Protein AF-A0A1Y1UFP0-F1 (afdb_monomer)

Foldseek 3Di:
DPLLVVLLVLLVLLLVLLCCLLVLVVCCLPPNLLCVCVQVPDHRPPDQLLRNLVSLLVVCVVSVVSSLVSLVSSLVSLCVSLPRPPDNLLNVLSNQLSVLSVVLVVLCVVLCLVVLSVVSNVLNPDDPVSSNVCSVVSVVSSVSNSVSVVVNSVSSVSNNVSSVVSSVVSVVVVVVVVVVVVPD

Sequence (184 aa):
MTSITRERLLLAGSAGLTSYVFFGVLADQQRGVIPLITGRVGRPVHCSPVTQVGFFANYLPRAGTPIIACSYLSVILSFTSAYTHPNQLIRRLSFVSGLAAFLLAPLTFGQGITKINSELFSIYRSSQKNIEDKQDRIEMLIKLWEKKHINRYLSYAGAWIFAFAALVLDGQGAIGEVKRVVLP

Organism: NCBI:txid4999

Structure (mmCIF, N/CA/C/O backbone):
data_AF-A0A1Y1UFP0-F1
#
_entry.id   AF-A0A1Y1UFP0-F1
#
loop_
_atom_site.group_PDB
_atom_site.id
_atom_site.type_symbol
_atom_site.label_atom_id
_atom_site.label_alt_id
_atom_site.label_comp_id
_atom_site.label_asym_id
_atom_site.label_entity_id
_atom_site.label_seq_id
_atom_site.pdbx_PDB_ins_code
_atom_site.Cartn_x
_atom_site.Cartn_y
_atom_site.Cartn_z
_atom_site.occupancy
_atom_site.B_iso_or_equiv
_atom_site.auth_seq_id
_atom_sit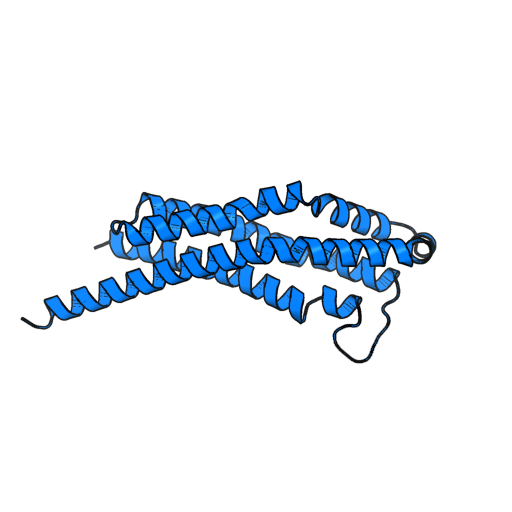e.auth_comp_id
_atom_site.auth_asym_id
_atom_site.auth_atom_id
_atom_site.pdbx_PDB_model_num
ATOM 1 N N . MET A 1 1 ? 27.345 7.428 -21.410 1.00 51.03 1 MET A N 1
ATOM 2 C CA . MET A 1 1 ? 27.371 6.499 -20.253 1.00 51.03 1 MET A CA 1
ATOM 3 C C . MET A 1 1 ? 26.445 6.890 -19.090 1.00 51.03 1 MET A C 1
ATOM 5 O O . MET A 1 1 ? 26.084 6.013 -18.324 1.00 51.03 1 MET A O 1
ATOM 9 N N . THR A 1 2 ? 25.995 8.144 -18.952 1.00 60.91 2 THR A N 1
ATOM 10 C CA . THR A 1 2 ? 25.173 8.611 -17.808 1.00 60.91 2 THR A CA 1
ATOM 11 C C . THR A 1 2 ? 23.698 8.179 -17.833 1.00 60.91 2 THR A C 1
ATOM 13 O O . THR A 1 2 ? 23.080 8.045 -16.779 1.00 60.91 2 THR A O 1
ATOM 16 N N . SER A 1 3 ? 23.122 7.923 -19.013 1.00 62.09 3 SER A N 1
ATOM 17 C CA . SER A 1 3 ? 21.697 7.575 -19.148 1.00 62.09 3 SER A CA 1
ATOM 18 C C . SER A 1 3 ? 21.346 6.194 -18.578 1.00 62.09 3 SER A C 1
ATOM 20 O O . SER A 1 3 ? 20.307 6.071 -17.940 1.00 62.09 3 SER A O 1
ATOM 22 N N . ILE A 1 4 ? 22.207 5.181 -18.743 1.00 68.88 4 ILE A N 1
ATOM 23 C CA . ILE A 1 4 ? 21.945 3.806 -18.269 1.00 68.88 4 ILE A CA 1
ATOM 24 C C . ILE A 1 4 ? 21.895 3.759 -16.734 1.00 68.88 4 ILE A C 1
ATOM 26 O O . ILE A 1 4 ? 21.030 3.109 -16.153 1.00 68.88 4 ILE A O 1
ATOM 30 N N . THR A 1 5 ? 22.772 4.509 -16.063 1.00 81.12 5 THR A N 1
ATOM 31 C CA . THR A 1 5 ? 22.788 4.598 -14.597 1.00 81.12 5 THR A CA 1
ATOM 32 C C . THR A 1 5 ? 21.516 5.250 -14.057 1.00 81.12 5 THR A C 1
ATOM 34 O O . THR A 1 5 ? 20.967 4.783 -13.063 1.00 81.12 5 THR A O 1
ATOM 37 N N . ARG A 1 6 ? 21.002 6.292 -14.726 1.00 88.56 6 ARG A N 1
ATOM 38 C CA . ARG A 1 6 ? 19.765 6.969 -14.311 1.00 88.56 6 ARG A CA 1
ATOM 39 C C . ARG A 1 6 ? 18.551 6.051 -14.412 1.00 88.56 6 ARG A C 1
ATOM 41 O O . ARG A 1 6 ? 17.802 5.946 -13.449 1.00 88.56 6 ARG A O 1
ATOM 48 N N . GLU A 1 7 ? 18.360 5.387 -15.550 1.00 89.94 7 GLU A N 1
ATOM 49 C CA . GLU A 1 7 ? 17.194 4.515 -15.750 1.00 89.94 7 GLU A CA 1
ATOM 50 C C . GLU A 1 7 ? 17.175 3.356 -14.743 1.00 89.94 7 GLU A C 1
ATOM 52 O O . GLU A 1 7 ? 16.135 3.064 -14.153 1.00 89.94 7 GLU A O 1
ATOM 57 N N . ARG A 1 8 ? 18.344 2.779 -14.440 1.00 90.88 8 ARG A N 1
ATOM 58 C CA . ARG A 1 8 ? 18.477 1.761 -13.390 1.00 90.88 8 ARG A CA 1
ATOM 59 C C . ARG A 1 8 ? 18.109 2.263 -12.008 1.00 90.88 8 ARG A C 1
ATOM 61 O O . ARG A 1 8 ? 17.447 1.541 -11.271 1.00 90.88 8 ARG A O 1
ATOM 68 N N . LEU A 1 9 ? 18.513 3.481 -11.653 1.00 93.69 9 LEU A N 1
ATOM 69 C CA . LEU A 1 9 ? 18.143 4.078 -10.369 1.00 93.69 9 LEU A CA 1
ATOM 70 C C . LEU A 1 9 ? 16.630 4.291 -10.263 1.00 93.69 9 LEU A C 1
ATOM 72 O O . LEU A 1 9 ? 16.059 4.029 -9.208 1.00 93.69 9 LEU A O 1
ATOM 76 N N . LEU A 1 10 ? 15.970 4.705 -11.350 1.00 95.25 10 LEU A N 1
ATOM 77 C CA . LEU A 1 10 ? 14.512 4.849 -11.380 1.00 95.25 10 LEU A CA 1
ATOM 78 C C . LEU A 1 10 ? 13.807 3.496 -11.201 1.00 95.25 10 LEU A C 1
ATOM 80 O O . LEU A 1 10 ? 12.903 3.384 -10.372 1.00 95.25 10 LEU A O 1
ATOM 84 N N . LEU A 1 11 ? 14.252 2.461 -11.923 1.00 95.25 11 LEU A N 1
ATOM 85 C CA . LEU A 1 11 ? 13.704 1.105 -11.809 1.00 95.25 11 LEU A CA 1
ATOM 86 C C . LEU A 1 11 ? 13.942 0.508 -10.418 1.00 95.25 11 LEU A C 1
ATOM 88 O O . LEU A 1 11 ? 13.013 -0.021 -9.812 1.00 95.25 11 LEU A O 1
ATOM 92 N N . ALA A 1 12 ? 15.160 0.630 -9.885 1.00 96.06 12 ALA A N 1
ATOM 93 C CA . ALA A 1 12 ? 15.509 0.146 -8.553 1.00 96.06 12 ALA A CA 1
ATOM 94 C C . ALA A 1 12 ? 14.723 0.885 -7.464 1.00 96.06 12 ALA A C 1
ATOM 96 O O . ALA A 1 12 ? 14.204 0.254 -6.545 1.00 96.06 12 ALA A O 1
ATOM 97 N N . GLY A 1 13 ? 14.574 2.206 -7.594 1.00 96.44 13 GLY A N 1
ATOM 98 C CA . GLY A 1 13 ? 13.754 3.017 -6.700 1.00 96.44 13 GLY A CA 1
ATOM 99 C C . GLY A 1 13 ? 12.282 2.606 -6.737 1.00 96.44 13 GLY A C 1
ATOM 100 O O . GLY A 1 13 ? 11.689 2.374 -5.685 1.00 96.44 13 GLY A O 1
ATOM 101 N N . SER A 1 14 ? 11.696 2.444 -7.928 1.00 96.62 14 SER A N 1
ATOM 102 C CA . SER A 1 14 ? 10.308 1.985 -8.072 1.00 96.62 14 SER A CA 1
ATOM 103 C C . SER A 1 14 ? 10.102 0.586 -7.475 1.00 96.62 14 SER A C 1
ATOM 105 O O . SER A 1 14 ? 9.201 0.388 -6.654 1.00 96.62 14 SER A O 1
ATOM 107 N N . ALA A 1 15 ? 10.970 -0.374 -7.808 1.00 96.88 15 ALA A N 1
ATOM 108 C CA . ALA A 1 15 ? 10.907 -1.732 -7.270 1.00 96.88 15 ALA A CA 1
ATOM 109 C C . ALA A 1 15 ? 11.084 -1.752 -5.743 1.00 96.88 15 ALA A C 1
ATOM 111 O O . ALA A 1 15 ? 10.359 -2.463 -5.050 1.00 96.88 15 ALA A O 1
ATOM 112 N N . GLY A 1 16 ? 11.994 -0.941 -5.198 1.00 97.62 16 GLY A N 1
ATOM 113 C CA . GLY A 1 16 ? 12.206 -0.811 -3.757 1.00 97.62 16 GLY A CA 1
ATOM 114 C C . GLY A 1 16 ? 10.986 -0.244 -3.028 1.00 97.62 16 GLY A C 1
ATOM 115 O O . GLY A 1 16 ? 10.530 -0.825 -2.044 1.00 97.62 16 GLY A O 1
ATOM 116 N N . LEU A 1 17 ? 10.405 0.847 -3.536 1.00 97.56 17 LEU A N 1
ATOM 117 C CA . LEU A 1 17 ? 9.223 1.476 -2.937 1.00 97.56 17 LEU A CA 1
ATOM 118 C C . LEU A 1 17 ? 7.984 0.578 -3.016 1.00 97.56 17 LEU A C 1
ATOM 120 O O . LEU A 1 17 ? 7.274 0.423 -2.022 1.00 97.56 17 LEU A O 1
ATOM 124 N N . THR A 1 18 ? 7.732 -0.044 -4.170 1.00 97.12 18 THR A N 1
ATOM 125 C CA . THR A 1 18 ? 6.614 -0.989 -4.323 1.00 97.12 18 THR A CA 1
ATOM 126 C C . THR A 1 18 ? 6.804 -2.237 -3.463 1.00 97.12 18 THR A C 1
ATOM 128 O O . THR A 1 18 ? 5.828 -2.712 -2.887 1.00 97.12 18 THR A O 1
ATOM 131 N N . SER A 1 19 ? 8.042 -2.717 -3.283 1.00 97.50 19 SER A N 1
ATOM 132 C CA . SER A 1 19 ? 8.358 -3.807 -2.346 1.00 97.50 19 SER A CA 1
ATOM 133 C C . SER A 1 19 ? 8.053 -3.412 -0.903 1.00 97.50 19 SER A C 1
ATOM 135 O O . SER A 1 19 ? 7.368 -4.156 -0.205 1.00 97.50 19 SER A O 1
ATOM 137 N N . TYR A 1 20 ? 8.512 -2.236 -0.459 1.00 96.81 20 TYR A N 1
ATOM 138 C CA . TYR A 1 20 ? 8.228 -1.730 0.887 1.00 96.81 20 TYR A CA 1
ATOM 139 C C . TYR A 1 20 ? 6.719 -1.667 1.153 1.00 96.81 20 TYR A C 1
ATOM 141 O O . TYR A 1 20 ? 6.246 -2.170 2.170 1.00 96.81 20 TYR A O 1
ATOM 149 N N . VAL A 1 21 ? 5.952 -1.116 0.208 1.00 95.38 21 VAL A N 1
ATOM 150 C CA . VAL A 1 21 ? 4.490 -1.030 0.314 1.00 95.38 21 VAL A CA 1
ATOM 151 C C . VAL A 1 21 ? 3.850 -2.420 0.344 1.00 95.38 21 VAL A C 1
ATOM 153 O O . VAL A 1 21 ? 3.051 -2.705 1.234 1.00 95.38 21 VAL A O 1
ATOM 156 N N . PHE A 1 22 ? 4.193 -3.295 -0.602 1.00 96.19 22 PHE A N 1
ATOM 157 C CA . PHE A 1 22 ? 3.584 -4.617 -0.727 1.00 96.19 22 PHE A CA 1
ATOM 158 C C . PHE A 1 22 ? 3.869 -5.506 0.487 1.00 96.19 22 PHE A C 1
ATOM 160 O O . PHE A 1 22 ? 2.937 -6.036 1.095 1.00 96.19 22 PHE A O 1
ATOM 167 N N . PHE A 1 23 ? 5.141 -5.643 0.868 1.00 95.38 23 PHE A N 1
ATOM 168 C CA . PHE A 1 23 ? 5.529 -6.484 1.997 1.00 95.38 23 PHE A CA 1
ATOM 169 C C . PHE A 1 23 ? 5.145 -5.867 3.341 1.00 95.38 23 PHE A C 1
ATOM 171 O O . PHE A 1 23 ? 4.791 -6.615 4.248 1.00 95.38 23 PHE A O 1
ATOM 178 N N . GLY A 1 24 ? 5.134 -4.535 3.463 1.00 92.75 24 GLY A N 1
ATOM 179 C CA . GLY A 1 24 ? 4.609 -3.847 4.643 1.00 92.75 24 GLY A CA 1
ATOM 180 C C . GLY A 1 24 ? 3.130 -4.163 4.862 1.00 92.75 24 GLY A C 1
ATOM 181 O O . GLY A 1 24 ? 2.755 -4.683 5.909 1.00 92.75 24 GLY A O 1
ATOM 182 N N . VAL A 1 25 ? 2.300 -3.977 3.831 1.00 91.69 25 VAL A N 1
ATOM 183 C CA . VAL A 1 25 ? 0.867 -4.305 3.908 1.00 91.69 25 VAL A CA 1
ATOM 184 C C . VAL A 1 25 ? 0.642 -5.805 4.123 1.00 91.69 25 VAL A C 1
ATOM 186 O O . VAL A 1 25 ? -0.238 -6.185 4.893 1.00 91.69 25 VAL A O 1
ATOM 189 N N . LEU A 1 26 ? 1.422 -6.677 3.476 1.00 92.31 26 LEU A N 1
ATOM 190 C CA . LEU A 1 26 ? 1.332 -8.125 3.690 1.00 92.31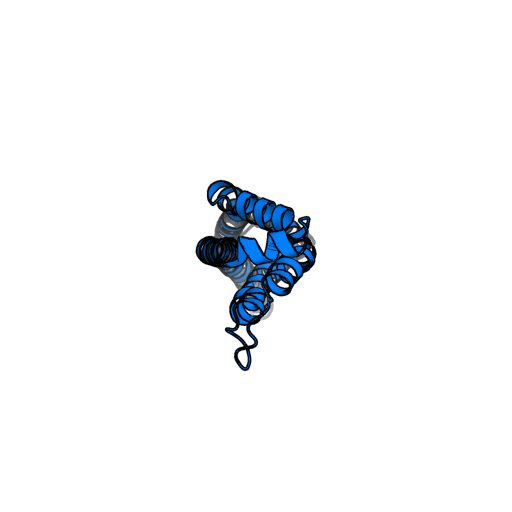 26 LEU A CA 1
ATOM 191 C C . LEU A 1 26 ? 1.632 -8.502 5.144 1.00 92.31 26 LEU A C 1
ATOM 193 O O . LEU A 1 26 ? 0.874 -9.264 5.749 1.00 92.31 26 LEU A O 1
ATOM 197 N N . ALA A 1 27 ? 2.716 -7.962 5.702 1.00 90.56 27 ALA A N 1
ATOM 198 C CA . ALA A 1 27 ? 3.085 -8.183 7.092 1.00 90.56 27 ALA A CA 1
ATOM 199 C C . ALA A 1 27 ? 1.969 -7.706 8.029 1.00 90.56 27 ALA A C 1
ATOM 201 O O . ALA A 1 27 ? 1.588 -8.435 8.947 1.00 90.56 27 ALA A O 1
ATOM 202 N N . ASP A 1 28 ? 1.372 -6.549 7.738 1.00 88.00 28 ASP A N 1
ATOM 203 C CA . ASP A 1 28 ? 0.280 -5.991 8.528 1.00 88.00 28 ASP A CA 1
ATOM 204 C C . ASP A 1 28 ? -0.987 -6.861 8.498 1.00 88.00 28 ASP A C 1
ATOM 206 O O . ASP A 1 28 ? -1.662 -7.022 9.519 1.00 88.00 28 ASP A O 1
ATOM 210 N N . GLN A 1 29 ? -1.296 -7.464 7.347 1.00 86.62 29 GLN A N 1
ATOM 211 C CA . GLN A 1 29 ? -2.432 -8.377 7.186 1.00 86.62 29 GLN A CA 1
ATOM 212 C C . GLN A 1 29 ? -2.209 -9.738 7.853 1.00 86.62 29 GLN A C 1
ATOM 214 O O . GLN A 1 29 ? -3.158 -10.322 8.367 1.00 86.62 29 GLN A O 1
ATOM 219 N N . GLN A 1 30 ? -0.981 -10.262 7.850 1.00 87.56 30 GLN A N 1
ATOM 220 C CA . GLN A 1 30 ? -0.696 -11.593 8.398 1.00 87.56 30 GLN A CA 1
ATOM 221 C C . GLN A 1 30 ? -0.396 -11.578 9.896 1.00 87.56 30 GLN A C 1
ATOM 223 O O . GLN A 1 30 ? -0.815 -12.480 10.620 1.00 87.56 30 GLN A O 1
ATOM 228 N N . ARG A 1 31 ? 0.376 -10.591 10.359 1.00 84.88 31 ARG A N 1
ATOM 229 C CA . ARG A 1 31 ? 0.925 -10.533 11.725 1.00 84.88 31 ARG A CA 1
ATOM 230 C C . ARG A 1 31 ? 0.882 -9.132 12.340 1.00 84.88 31 ARG A C 1
ATOM 232 O O . ARG A 1 31 ? 1.486 -8.916 13.386 1.00 84.88 31 ARG A O 1
ATOM 239 N N . GLY A 1 32 ? 0.208 -8.182 11.700 1.00 84.56 32 GLY A N 1
ATOM 240 C CA . GLY A 1 32 ? 0.134 -6.809 12.180 1.00 84.56 32 GLY A CA 1
ATOM 241 C C . GLY A 1 32 ? -0.919 -6.577 13.254 1.00 84.56 32 GLY A C 1
ATOM 242 O O . GLY A 1 32 ? -1.440 -7.490 13.899 1.00 84.56 32 GLY A O 1
ATOM 243 N N . VAL A 1 33 ? -1.268 -5.299 13.408 1.00 85.81 33 VAL A N 1
ATOM 244 C CA . VAL A 1 33 ? -2.216 -4.835 14.425 1.00 85.81 33 VAL A CA 1
ATOM 245 C C . VAL A 1 33 ? -3.610 -5.424 14.224 1.00 85.81 33 VAL A C 1
ATOM 247 O O . VAL A 1 33 ? -4.275 -5.723 15.207 1.00 85.81 33 VAL A O 1
ATOM 250 N N . ILE A 1 34 ? -4.057 -5.646 12.985 1.00 86.12 34 ILE A N 1
ATOM 251 C CA . ILE A 1 34 ? -5.420 -6.132 12.724 1.00 86.12 34 ILE A CA 1
ATOM 252 C C . ILE A 1 34 ? -5.611 -7.584 13.196 1.00 86.12 34 ILE A C 1
ATOM 254 O O . ILE A 1 34 ? -6.535 -7.825 13.978 1.00 86.12 34 ILE A O 1
ATOM 258 N N . PRO A 1 35 ? -4.751 -8.555 12.829 1.00 86.81 35 PRO A N 1
ATOM 259 C CA . PRO A 1 35 ? -4.794 -9.888 13.429 1.00 86.81 35 PRO A CA 1
ATOM 260 C C . PRO A 1 35 ? -4.653 -9.891 14.956 1.00 86.81 35 P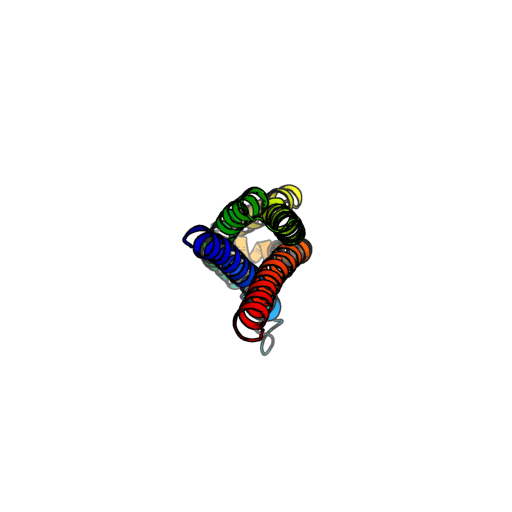RO A C 1
ATOM 262 O O . PRO A 1 35 ? -5.326 -10.680 15.616 1.00 86.81 35 PRO A O 1
ATOM 265 N N . LEU A 1 36 ? -3.839 -8.993 15.524 1.00 86.56 36 LEU A N 1
ATOM 266 C CA . LEU A 1 36 ? -3.662 -8.866 16.974 1.00 86.56 36 LEU A CA 1
ATOM 267 C C . LEU A 1 36 ? -4.960 -8.431 17.674 1.00 86.56 36 LEU A C 1
ATOM 269 O O . LEU A 1 36 ? -5.444 -9.135 18.554 1.00 86.56 36 LEU A O 1
ATOM 273 N N . ILE A 1 37 ? -5.568 -7.314 17.256 1.00 85.88 37 ILE A N 1
ATOM 274 C CA . ILE A 1 37 ? -6.778 -6.773 17.907 1.00 85.88 37 ILE A CA 1
ATOM 275 C C . ILE A 1 37 ? -8.023 -7.638 17.670 1.00 85.88 37 ILE A C 1
ATOM 277 O O . ILE A 1 37 ? -8.980 -7.567 18.438 1.00 85.88 37 ILE A O 1
ATOM 281 N N . THR A 1 38 ? -8.010 -8.461 16.616 1.00 84.88 38 THR A N 1
ATOM 282 C CA . THR A 1 38 ? -9.070 -9.440 16.316 1.00 84.88 38 THR A CA 1
ATOM 283 C C . THR A 1 38 ? -8.832 -10.807 16.965 1.00 84.88 38 THR A C 1
ATOM 285 O O . THR A 1 38 ? -9.634 -11.715 16.766 1.00 84.88 38 THR A O 1
ATOM 288 N N . GLY A 1 39 ? -7.751 -10.975 17.737 1.00 82.75 39 GLY A N 1
ATOM 289 C CA . GLY A 1 39 ? -7.455 -12.215 18.461 1.00 82.75 39 GLY A CA 1
ATOM 290 C C . GLY A 1 39 ? -7.026 -13.389 17.574 1.00 82.75 39 GLY A C 1
ATOM 291 O O . GLY A 1 39 ? -7.111 -14.535 18.004 1.00 82.75 39 GLY A O 1
ATOM 292 N N . ARG A 1 40 ? -6.575 -13.132 16.337 1.00 82.94 40 ARG A N 1
ATOM 293 C CA . ARG A 1 40 ? -6.099 -14.165 15.395 1.00 82.94 40 ARG A CA 1
ATOM 294 C C . ARG A 1 40 ? -4.640 -14.565 15.601 1.00 82.94 40 ARG A C 1
ATOM 296 O O . ARG A 1 40 ? -4.215 -15.585 15.068 1.00 82.94 40 ARG A O 1
ATOM 303 N N . VAL A 1 41 ? -3.868 -13.768 16.338 1.00 76.44 41 VAL A N 1
ATOM 304 C CA . VAL A 1 41 ? -2.453 -14.032 16.635 1.00 76.44 41 VAL A CA 1
ATOM 305 C C . VAL A 1 41 ? -2.262 -14.114 18.148 1.00 76.44 41 VAL A C 1
ATOM 307 O O . VAL A 1 41 ? -2.527 -13.149 18.858 1.00 76.44 41 VAL A O 1
ATOM 310 N N . GLY A 1 42 ? -1.773 -15.264 18.626 1.00 66.31 42 GLY A N 1
ATOM 311 C CA . GLY A 1 42 ? -1.569 -15.565 20.051 1.00 66.31 42 GLY A CA 1
ATOM 312 C C . GLY A 1 42 ? -2.682 -16.423 20.666 1.00 66.31 42 GLY A C 1
ATOM 313 O O . GLY A 1 42 ? -3.622 -16.824 19.982 1.00 66.31 42 GLY A O 1
ATOM 314 N N . ARG A 1 43 ? -2.581 -16.720 21.974 1.00 65.62 43 ARG A N 1
ATOM 315 C CA . ARG A 1 43 ? -3.754 -17.186 22.747 1.00 65.62 43 ARG A CA 1
ATOM 316 C C . ARG A 1 43 ? -4.844 -16.115 22.617 1.00 65.62 43 ARG A C 1
ATOM 318 O O . ARG A 1 43 ? -4.463 -14.948 22.552 1.00 65.62 43 ARG A O 1
ATOM 325 N N . PRO A 1 44 ? -6.143 -16.461 22.583 1.00 58.50 44 PRO A N 1
ATOM 326 C CA . PRO A 1 44 ? -7.214 -15.488 22.392 1.00 58.50 44 PRO A CA 1
ATOM 327 C C . PRO A 1 44 ? -7.239 -14.487 23.552 1.00 58.50 44 PRO A C 1
ATOM 329 O O . PRO A 1 44 ? -7.917 -14.667 24.557 1.00 58.50 44 PRO A O 1
ATOM 332 N N . VAL A 1 45 ? -6.454 -13.422 23.420 1.00 61.53 45 VAL A N 1
ATOM 333 C CA . VAL A 1 45 ? -6.572 -12.223 24.228 1.00 61.53 45 VAL A CA 1
ATOM 334 C C . VAL A 1 45 ? -7.703 -11.457 23.572 1.00 61.53 45 VAL A C 1
ATOM 336 O O . VAL A 1 45 ? -7.510 -10.798 22.552 1.00 61.53 45 VAL A O 1
ATOM 339 N N . HIS A 1 46 ? -8.914 -11.609 24.100 1.00 73.31 46 HIS A N 1
ATOM 340 C CA . HIS A 1 46 ? -10.012 -10.737 23.716 1.00 73.31 46 HIS A CA 1
ATOM 341 C C . HIS A 1 46 ? -9.643 -9.315 24.139 1.00 73.31 46 HIS A C 1
ATOM 343 O O . HIS A 1 46 ? -9.700 -8.962 25.316 1.00 73.31 46 HIS A O 1
ATOM 349 N N . CYS A 1 47 ? -9.174 -8.516 23.180 1.00 84.56 47 CYS A N 1
ATOM 350 C CA . CYS A 1 47 ? -8.949 -7.099 23.401 1.00 84.56 47 CYS A CA 1
ATOM 351 C C . CYS A 1 47 ? -10.292 -6.438 23.703 1.00 84.56 47 CYS A C 1
ATOM 353 O O . CYS A 1 47 ? -11.260 -6.649 22.972 1.00 84.56 47 CYS A O 1
ATOM 355 N N . SER A 1 48 ? -10.339 -5.608 24.745 1.00 90.88 48 SER A N 1
ATOM 356 C CA . SER A 1 48 ? -11.517 -4.782 24.995 1.00 90.88 48 SER A CA 1
ATOM 357 C C . SER A 1 48 ? -11.765 -3.842 23.802 1.00 90.88 48 SER A C 1
ATOM 359 O O . SER A 1 48 ? -10.809 -3.480 23.101 1.00 90.88 48 SER A O 1
ATOM 361 N N . PRO A 1 49 ? -13.008 -3.384 23.575 1.00 91.75 49 PRO A N 1
ATOM 362 C CA . PRO A 1 49 ? -13.326 -2.454 22.485 1.00 91.75 49 PRO A CA 1
ATOM 363 C C . PRO A 1 49 ? -12.465 -1.182 22.518 1.00 91.75 49 PRO A C 1
ATOM 365 O O . PRO A 1 49 ? -12.014 -0.684 21.485 1.00 91.75 49 PRO A O 1
ATOM 368 N N . VAL A 1 50 ? -12.160 -0.709 23.730 1.00 93.06 50 VAL A N 1
ATOM 369 C CA . VAL A 1 50 ? -11.264 0.423 24.006 1.00 93.06 50 VAL A CA 1
ATOM 370 C C . VAL A 1 50 ? -9.858 0.148 23.485 1.00 93.06 50 VAL A C 1
ATOM 372 O O . VAL A 1 50 ? -9.281 0.971 22.773 1.00 93.06 50 VAL A O 1
ATOM 375 N N . THR A 1 51 ? -9.314 -1.030 23.789 1.00 92.06 51 THR A N 1
ATOM 376 C CA . THR A 1 51 ? -7.997 -1.446 23.310 1.00 92.06 51 THR A CA 1
ATOM 377 C C . THR A 1 51 ? -7.985 -1.611 21.790 1.00 92.06 51 THR A C 1
ATOM 379 O O . THR A 1 51 ? -7.067 -1.113 21.141 1.00 92.06 51 THR A O 1
ATOM 382 N N . GLN A 1 52 ? -9.006 -2.240 21.201 1.00 92.06 52 GLN A N 1
ATOM 383 C CA . GLN A 1 52 ? -9.096 -2.441 19.751 1.00 92.06 52 GLN A CA 1
ATOM 384 C C . GLN A 1 52 ? -9.088 -1.113 18.987 1.00 92.06 52 GLN A C 1
ATOM 386 O O . GLN A 1 52 ? -8.253 -0.903 18.101 1.00 92.06 52 GLN A O 1
ATOM 391 N N . VAL A 1 53 ? -9.994 -0.199 19.348 1.00 93.56 53 VAL A N 1
ATOM 392 C CA . VAL A 1 53 ? -10.118 1.090 18.663 1.00 93.56 53 VAL A CA 1
ATOM 393 C C . VAL A 1 53 ? -8.910 1.985 18.947 1.00 93.56 53 VAL A C 1
ATOM 395 O O . VAL A 1 53 ? -8.450 2.687 18.049 1.00 93.56 53 VAL A O 1
ATOM 398 N N . GLY A 1 54 ? -8.334 1.906 20.152 1.00 93.56 54 GLY A N 1
ATOM 399 C CA . GLY A 1 54 ? -7.123 2.631 20.526 1.00 93.56 54 GLY A CA 1
ATOM 400 C C . GLY A 1 54 ? -5.896 2.191 19.733 1.00 93.56 54 GLY A C 1
ATOM 401 O O . GLY A 1 54 ? -5.173 3.039 19.204 1.00 93.56 54 GLY A O 1
ATOM 402 N N . PHE A 1 55 ? -5.675 0.883 19.575 1.00 92.00 55 PHE A N 1
ATOM 403 C CA . PHE A 1 55 ? -4.605 0.377 18.714 1.00 92.00 55 PHE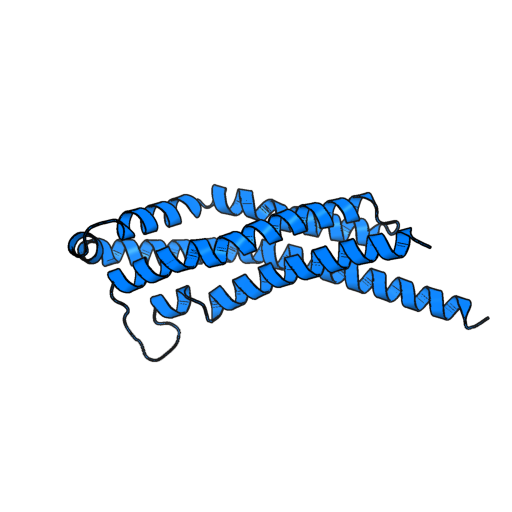 A CA 1
ATOM 404 C C . PHE A 1 55 ? -4.805 0.835 17.276 1.00 92.00 55 PHE A C 1
ATOM 406 O O . PHE A 1 55 ? -3.883 1.395 16.688 1.00 92.00 55 PHE A O 1
ATOM 413 N N . PHE A 1 56 ? -6.013 0.671 16.733 1.00 91.44 56 PHE A N 1
ATOM 414 C CA . PHE A 1 56 ? -6.321 1.094 15.372 1.00 91.44 56 PHE A CA 1
ATOM 415 C C . PHE A 1 56 ? -6.066 2.598 15.165 1.00 91.44 56 PHE A C 1
ATOM 417 O O . PHE A 1 56 ? -5.398 2.987 14.205 1.00 91.44 56 PHE A O 1
ATOM 424 N N . ALA A 1 57 ? -6.538 3.440 16.089 1.00 92.50 57 ALA A N 1
ATOM 425 C CA . ALA A 1 57 ? -6.418 4.895 16.024 1.00 92.50 57 ALA A CA 1
ATOM 426 C C . ALA A 1 57 ? -4.971 5.396 16.075 1.00 92.50 57 ALA A C 1
ATOM 428 O O . ALA A 1 57 ? -4.613 6.322 15.348 1.00 92.50 57 ALA A O 1
ATOM 429 N N . ASN A 1 58 ? -4.133 4.777 16.906 1.00 92.19 58 ASN A N 1
ATOM 430 C CA . ASN A 1 58 ? -2.742 5.193 17.078 1.00 92.19 58 ASN A CA 1
ATOM 431 C C . ASN A 1 58 ? -1.809 4.608 16.010 1.00 92.19 58 ASN A C 1
ATOM 433 O O . ASN A 1 58 ? -0.832 5.246 15.611 1.00 92.19 58 ASN A O 1
ATOM 437 N N . TYR A 1 59 ? -2.097 3.397 15.539 1.00 90.88 59 TYR A N 1
ATOM 438 C CA . TYR A 1 59 ? -1.267 2.701 14.566 1.00 90.88 59 TYR A CA 1
ATOM 439 C C . TYR A 1 59 ? -1.508 3.183 13.132 1.00 90.88 59 TYR A C 1
ATOM 441 O O . TYR A 1 59 ? -0.548 3.459 12.411 1.00 90.88 59 TYR A O 1
ATOM 449 N N . LEU A 1 60 ? -2.773 3.322 12.713 1.00 89.50 60 LEU A N 1
ATOM 450 C CA . LEU A 1 60 ? -3.110 3.565 11.310 1.00 89.50 60 LEU A CA 1
ATOM 451 C C . LEU A 1 60 ? -2.456 4.836 10.728 1.00 89.50 60 LEU A C 1
ATOM 453 O O . LEU A 1 60 ? -1.946 4.753 9.612 1.00 89.50 60 LEU A O 1
ATOM 457 N N . PRO A 1 61 ? -2.395 5.991 11.424 1.00 89.50 61 PRO A N 1
ATOM 458 C CA . PRO A 1 61 ? -1.698 7.166 10.898 1.00 89.50 61 PRO A CA 1
ATOM 459 C C . PRO A 1 61 ? -0.190 6.941 10.721 1.00 89.50 61 PRO A C 1
ATOM 461 O O . PRO A 1 61 ? 0.394 7.411 9.743 1.00 89.50 61 PRO A O 1
ATOM 464 N N . ARG A 1 62 ? 0.438 6.195 11.640 1.00 90.69 62 ARG A N 1
ATOM 465 C CA . ARG A 1 62 ? 1.884 5.917 11.630 1.00 90.69 62 ARG A CA 1
ATOM 466 C C . ARG A 1 62 ? 2.274 4.928 10.535 1.00 90.69 62 ARG A C 1
ATOM 468 O O . ARG A 1 62 ? 3.286 5.141 9.881 1.00 90.69 62 ARG A O 1
ATOM 475 N N . ALA A 1 63 ? 1.467 3.893 10.312 1.00 88.62 63 ALA A N 1
ATOM 476 C CA . ALA A 1 63 ? 1.686 2.925 9.237 1.00 88.62 63 ALA A CA 1
ATOM 477 C C . ALA A 1 63 ? 1.249 3.474 7.867 1.00 88.62 63 ALA A C 1
ATOM 479 O O . ALA A 1 63 ? 1.947 3.328 6.866 1.00 88.62 63 ALA A O 1
ATOM 480 N N . GLY A 1 64 ? 0.107 4.162 7.814 1.00 88.75 64 GLY A N 1
ATOM 481 C CA . GLY A 1 64 ? -0.496 4.632 6.569 1.00 88.75 64 GLY A CA 1
ATOM 482 C C . GLY A 1 64 ? 0.296 5.739 5.875 1.00 88.75 64 GLY A C 1
ATOM 483 O O . GLY A 1 64 ? 0.422 5.712 4.654 1.00 88.75 64 GLY A O 1
ATOM 484 N N . THR A 1 65 ? 0.860 6.691 6.624 1.00 91.56 65 THR A N 1
ATOM 485 C CA . THR A 1 65 ? 1.603 7.831 6.052 1.00 91.56 65 THR A CA 1
ATOM 486 C C . THR A 1 65 ? 2.786 7.404 5.169 1.00 91.56 65 THR A C 1
ATOM 488 O O . THR A 1 65 ? 2.805 7.798 3.998 1.00 91.56 65 THR A O 1
ATOM 491 N N . PRO A 1 66 ? 3.749 6.583 5.643 1.00 93.56 66 PRO A N 1
ATOM 492 C CA . PRO A 1 66 ? 4.862 6.145 4.804 1.00 93.56 66 PRO A CA 1
ATOM 493 C C . PRO A 1 66 ? 4.402 5.271 3.632 1.00 93.56 66 PRO A C 1
ATOM 495 O O . PRO A 1 66 ? 4.936 5.417 2.535 1.00 93.56 66 PRO A O 1
ATOM 498 N N . ILE A 1 67 ? 3.377 4.426 3.813 1.00 92.31 67 ILE A N 1
ATOM 499 C CA . ILE A 1 67 ? 2.804 3.611 2.728 1.00 92.31 67 ILE A CA 1
ATOM 500 C C . ILE A 1 67 ? 2.254 4.502 1.609 1.00 92.31 67 ILE A C 1
ATOM 502 O O . ILE A 1 67 ? 2.536 4.267 0.433 1.00 92.31 67 ILE A O 1
ATOM 506 N N . ILE A 1 68 ? 1.492 5.539 1.961 1.00 91.56 68 ILE A N 1
ATOM 507 C CA . ILE A 1 68 ? 0.910 6.481 0.999 1.00 91.56 68 ILE A CA 1
ATOM 508 C C . ILE A 1 68 ? 2.017 7.261 0.281 1.00 91.56 68 ILE A C 1
ATOM 510 O O . ILE A 1 68 ? 2.006 7.339 -0.947 1.00 91.56 68 ILE A O 1
ATOM 514 N N . ALA A 1 69 ? 2.999 7.787 1.020 1.00 94.81 69 ALA A N 1
ATOM 515 C CA . ALA A 1 69 ? 4.119 8.527 0.443 1.00 94.81 69 ALA A CA 1
ATOM 516 C C . ALA A 1 69 ? 4.936 7.666 -0.537 1.00 94.81 69 ALA A C 1
ATOM 518 O O . ALA A 1 69 ? 5.173 8.078 -1.674 1.00 94.81 69 ALA A O 1
ATOM 519 N N . CYS A 1 70 ? 5.296 6.442 -0.136 1.00 95.94 70 CYS A N 1
ATOM 520 C CA . CYS A 1 70 ? 6.016 5.502 -0.995 1.00 95.94 70 CYS A CA 1
ATOM 521 C C . CYS A 1 70 ? 5.189 5.101 -2.220 1.00 95.94 70 CYS A C 1
ATOM 523 O O . CYS A 1 70 ? 5.742 4.991 -3.312 1.00 95.94 70 CYS A O 1
ATOM 525 N N . SER A 1 71 ? 3.869 4.942 -2.071 1.00 94.31 71 SER A N 1
ATOM 526 C CA . SER A 1 71 ? 2.974 4.651 -3.197 1.00 94.31 71 SER A CA 1
ATOM 527 C C . SER A 1 71 ? 3.007 5.781 -4.230 1.00 94.31 71 SER A C 1
ATOM 529 O O . SER A 1 71 ? 3.241 5.513 -5.406 1.00 94.31 71 SER A O 1
ATOM 531 N N . TYR A 1 72 ? 2.874 7.046 -3.816 1.00 96.62 72 TYR A N 1
ATOM 532 C CA . TYR A 1 72 ? 2.944 8.184 -4.745 1.00 96.62 72 TYR A CA 1
ATOM 533 C C . TYR A 1 72 ? 4.315 8.337 -5.403 1.00 96.62 72 TYR A C 1
ATOM 535 O O . TYR A 1 72 ? 4.393 8.521 -6.618 1.00 96.62 72 TYR A O 1
ATOM 543 N N . LEU A 1 73 ? 5.399 8.209 -4.634 1.00 97.56 73 LEU A N 1
ATOM 544 C CA . LEU A 1 73 ? 6.749 8.235 -5.196 1.00 97.56 73 LEU A CA 1
ATOM 545 C C . LEU A 1 73 ? 6.950 7.101 -6.210 1.00 97.56 73 LEU A C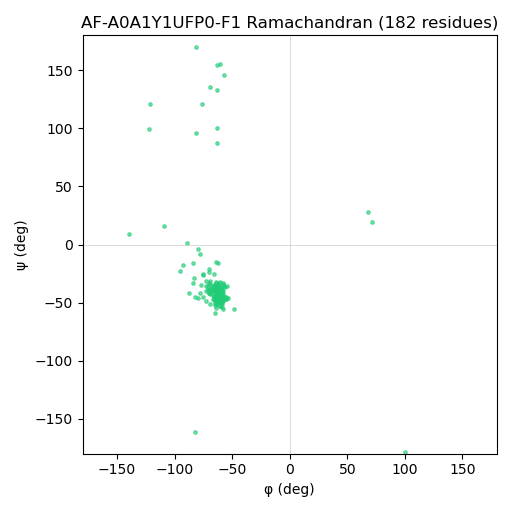 1
ATOM 547 O O . LEU A 1 73 ? 7.493 7.336 -7.286 1.00 97.56 73 LEU A O 1
ATOM 551 N N . SER A 1 74 ? 6.442 5.897 -5.929 1.00 97.12 74 SER A N 1
ATOM 552 C CA . SER A 1 74 ? 6.530 4.774 -6.866 1.00 97.12 74 SER A CA 1
ATOM 553 C C . SER A 1 74 ? 5.775 5.030 -8.173 1.00 97.12 74 SER A C 1
ATOM 555 O O . SER A 1 74 ? 6.272 4.656 -9.233 1.00 97.12 74 SER A O 1
ATOM 557 N N . VAL A 1 75 ? 4.629 5.724 -8.132 1.00 98.00 75 VAL A N 1
ATOM 558 C CA . VAL A 1 75 ? 3.886 6.136 -9.335 1.00 98.00 75 VAL A CA 1
ATOM 559 C C . VAL A 1 75 ? 4.735 7.074 -10.189 1.00 98.00 75 VAL A C 1
ATOM 561 O O . VAL A 1 75 ? 4.882 6.844 -11.389 1.00 98.00 75 VAL A O 1
ATOM 564 N N . ILE A 1 76 ? 5.338 8.094 -9.568 1.00 98.06 76 ILE A N 1
ATOM 565 C CA . ILE A 1 76 ? 6.191 9.070 -10.260 1.00 98.06 76 ILE A CA 1
ATOM 566 C C . ILE A 1 76 ? 7.377 8.363 -10.921 1.00 98.06 76 ILE A C 1
ATOM 568 O O . ILE A 1 76 ? 7.614 8.552 -12.115 1.00 98.06 76 ILE A O 1
ATOM 572 N N . LEU A 1 77 ? 8.095 7.516 -10.179 1.00 98.00 77 LEU A N 1
ATOM 573 C CA . LEU A 1 77 ? 9.248 6.788 -10.712 1.00 98.00 77 LEU A CA 1
ATOM 574 C C . LEU A 1 77 ? 8.845 5.839 -11.844 1.00 98.00 77 LEU A C 1
ATOM 576 O O . LEU A 1 77 ? 9.494 5.822 -12.886 1.00 98.00 77 LEU A O 1
ATOM 580 N N . SER A 1 78 ? 7.744 5.105 -11.681 1.00 97.94 78 SER A N 1
ATOM 581 C CA . SER A 1 78 ? 7.270 4.142 -12.679 1.00 97.94 78 SER A CA 1
ATOM 582 C C . SER A 1 78 ? 6.839 4.819 -13.976 1.00 97.94 78 SER A C 1
ATOM 584 O O . SER A 1 78 ? 7.225 4.371 -15.054 1.00 97.94 78 SER A O 1
ATOM 586 N N . PHE A 1 79 ? 6.098 5.930 -13.904 1.00 98.38 79 PHE A N 1
ATOM 587 C CA . PHE A 1 79 ? 5.739 6.685 -15.106 1.00 98.38 79 PHE A CA 1
ATOM 588 C C . PHE A 1 79 ? 6.934 7.399 -15.734 1.00 98.38 79 PHE A C 1
ATOM 590 O O . PHE A 1 79 ? 7.013 7.458 -16.960 1.00 98.38 79 PHE A O 1
ATOM 597 N N . THR A 1 80 ? 7.897 7.856 -14.930 1.00 97.62 80 THR A N 1
ATOM 598 C CA . THR A 1 80 ? 9.158 8.392 -15.458 1.00 97.62 80 THR A CA 1
ATOM 599 C C . THR A 1 80 ? 9.886 7.312 -16.255 1.00 97.62 80 THR A C 1
ATOM 601 O O . THR A 1 80 ? 10.130 7.515 -17.438 1.00 97.62 80 THR A O 1
ATOM 604 N N . SER A 1 81 ? 10.114 6.123 -15.681 1.00 96.69 81 SER A N 1
ATOM 605 C CA . SER A 1 81 ? 10.716 4.992 -16.400 1.00 96.69 81 SER A CA 1
ATOM 606 C C . SER A 1 81 ? 9.906 4.574 -17.631 1.00 96.69 81 SER A C 1
ATOM 608 O O . SER A 1 81 ? 10.479 4.272 -18.674 1.00 96.69 81 SER A O 1
ATOM 610 N N . ALA A 1 82 ? 8.573 4.579 -17.561 1.00 97.62 82 ALA A N 1
ATOM 611 C CA . ALA A 1 82 ? 7.725 4.282 -18.716 1.00 97.62 82 ALA A CA 1
ATOM 612 C C . ALA A 1 82 ? 7.931 5.272 -19.876 1.00 97.62 82 ALA A C 1
ATOM 614 O O . ALA A 1 82 ? 7.821 4.904 -21.051 1.00 97.62 82 ALA A O 1
ATOM 615 N N . TYR A 1 83 ? 8.238 6.527 -19.552 1.00 97.44 83 TYR A N 1
ATOM 616 C CA . TYR A 1 83 ? 8.491 7.580 -20.522 1.00 97.44 83 TYR A CA 1
ATOM 617 C C . TYR A 1 83 ? 9.929 7.551 -21.061 1.00 97.44 83 TYR A C 1
ATOM 619 O O . TYR A 1 83 ? 10.114 7.650 -22.273 1.00 97.44 83 TYR A O 1
ATOM 627 N N . THR A 1 84 ? 10.932 7.384 -20.193 1.00 95.88 84 THR A N 1
ATOM 628 C CA . THR A 1 84 ? 12.352 7.601 -20.525 1.00 95.88 84 THR A CA 1
ATOM 629 C C . THR A 1 84 ? 13.126 6.350 -20.930 1.00 95.88 84 THR A C 1
ATOM 631 O O . THR A 1 84 ? 14.149 6.475 -21.602 1.00 95.88 84 THR A O 1
ATOM 634 N N . HIS A 1 85 ? 12.681 5.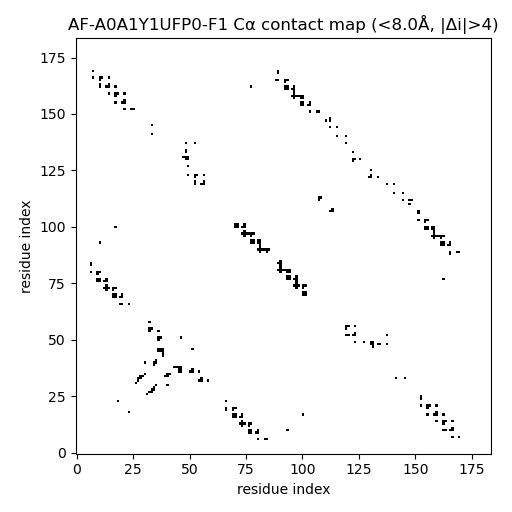152 -20.542 1.00 94.81 85 HIS A N 1
ATOM 635 C CA . HIS A 1 85 ? 13.474 3.939 -20.736 1.00 94.81 85 HIS A CA 1
ATOM 636 C C . HIS A 1 85 ? 13.587 3.552 -22.226 1.00 94.81 85 HIS A C 1
ATOM 638 O O . HIS A 1 85 ? 12.572 3.540 -22.918 1.00 94.81 85 HIS A O 1
ATOM 644 N N . PRO A 1 86 ? 14.765 3.167 -22.754 1.00 92.44 86 PRO A N 1
ATOM 645 C CA . PRO A 1 86 ? 14.920 2.846 -24.181 1.00 92.44 86 PRO A CA 1
ATOM 646 C C . PRO A 1 86 ? 14.189 1.559 -24.604 1.00 92.44 86 PRO A C 1
ATOM 648 O O . PRO A 1 86 ? 13.612 1.485 -25.687 1.00 92.44 86 PRO A O 1
ATOM 651 N N . ASN A 1 87 ? 14.178 0.533 -23.748 1.00 93.06 87 ASN A N 1
ATOM 652 C CA . ASN A 1 87 ? 13.532 -0.751 -24.040 1.00 93.06 87 ASN A CA 1
ATOM 653 C C . ASN A 1 87 ? 11.995 -0.680 -23.907 1.00 93.06 87 ASN A C 1
ATOM 655 O O . ASN A 1 87 ? 11.475 -0.428 -22.818 1.00 93.06 87 ASN A O 1
ATOM 659 N N . GLN A 1 88 ? 11.262 -0.975 -24.990 1.00 95.06 88 GLN A N 1
ATOM 660 C CA . GLN A 1 88 ? 9.795 -0.893 -25.042 1.00 95.06 88 GLN A CA 1
ATOM 661 C C . GLN A 1 88 ? 9.075 -1.846 -24.075 1.00 95.06 88 GLN A C 1
ATOM 663 O O . GLN A 1 88 ? 8.027 -1.481 -23.539 1.00 95.06 88 GLN A O 1
ATOM 668 N N . LEU A 1 89 ? 9.608 -3.047 -23.832 1.00 95.25 89 LEU A N 1
ATOM 669 C CA . LEU A 1 89 ? 9.014 -3.990 -22.883 1.00 95.25 89 LEU A CA 1
ATOM 670 C C . LEU A 1 89 ? 9.085 -3.428 -21.461 1.00 95.25 89 LEU A C 1
ATOM 672 O O . LEU A 1 89 ? 8.065 -3.373 -20.777 1.00 95.25 89 LEU A O 1
ATOM 676 N N . ILE A 1 90 ? 10.256 -2.929 -21.055 1.00 96.25 90 ILE A N 1
ATOM 677 C CA . ILE A 1 90 ? 10.450 -2.302 -19.741 1.00 96.25 90 ILE A CA 1
ATOM 678 C C . ILE A 1 90 ? 9.526 -1.093 -19.580 1.00 96.25 90 ILE A C 1
ATOM 680 O O . ILE A 1 90 ? 8.861 -0.973 -18.555 1.00 96.25 90 ILE A O 1
ATOM 684 N N . ARG A 1 91 ? 9.377 -0.257 -20.617 1.00 97.25 91 ARG A N 1
ATOM 685 C CA . ARG A 1 91 ? 8.426 0.866 -20.584 1.00 97.25 91 ARG A CA 1
ATOM 686 C C . ARG A 1 91 ? 6.994 0.418 -20.290 1.00 97.25 91 ARG A C 1
ATOM 688 O O . ARG A 1 91 ? 6.319 1.036 -19.472 1.00 97.25 91 ARG A O 1
ATOM 695 N N . ARG A 1 92 ? 6.526 -0.651 -20.948 1.00 98.31 92 ARG A N 1
ATOM 696 C CA . ARG A 1 92 ? 5.174 -1.202 -20.741 1.00 98.31 92 ARG A CA 1
ATOM 697 C C . ARG A 1 92 ? 5.005 -1.749 -19.326 1.00 98.31 92 ARG A C 1
ATOM 699 O O . ARG A 1 92 ? 3.996 -1.458 -18.694 1.00 98.31 92 ARG A O 1
ATOM 706 N N . LEU A 1 93 ? 5.990 -2.491 -18.818 1.00 97.94 93 LEU A N 1
ATOM 707 C CA . LEU A 1 93 ? 5.967 -3.021 -17.452 1.00 97.94 93 LEU A CA 1
ATOM 708 C C . LEU A 1 93 ? 5.917 -1.887 -16.420 1.00 97.94 93 LEU A C 1
ATOM 710 O O . LEU A 1 93 ? 5.047 -1.889 -15.551 1.00 97.94 93 LEU A O 1
ATOM 714 N N . SER A 1 94 ? 6.771 -0.872 -16.567 1.00 98.06 94 SER A N 1
ATOM 715 C CA . SER A 1 94 ? 6.768 0.304 -15.693 1.00 98.06 94 SER A CA 1
ATOM 716 C C . SER A 1 94 ? 5.458 1.091 -15.789 1.00 98.06 94 SER A C 1
ATOM 718 O O . SER A 1 94 ? 4.947 1.551 -14.773 1.00 98.06 94 SER A O 1
ATOM 720 N N . PHE A 1 95 ? 4.849 1.195 -16.973 1.00 98.38 95 PHE A N 1
ATOM 721 C CA . PHE A 1 95 ? 3.543 1.838 -17.127 1.00 98.38 95 PHE A CA 1
ATOM 722 C C . PHE A 1 95 ? 2.439 1.090 -16.371 1.00 98.38 95 PHE A C 1
ATOM 724 O O . PHE A 1 95 ? 1.679 1.705 -15.623 1.00 98.38 95 PHE A O 1
ATOM 731 N N . VAL A 1 96 ? 2.366 -0.237 -16.522 1.00 98.19 96 VAL A N 1
ATOM 732 C CA . VAL A 1 96 ? 1.373 -1.066 -15.819 1.00 98.19 96 VAL A CA 1
ATOM 733 C C . VAL A 1 96 ? 1.609 -1.035 -14.307 1.00 98.19 96 VAL A C 1
ATOM 735 O O . VAL A 1 96 ? 0.646 -0.919 -13.551 1.00 98.19 96 VAL A O 1
ATOM 738 N N . SER A 1 97 ? 2.869 -1.062 -13.859 1.00 97.88 97 SER A N 1
ATOM 739 C CA . SER A 1 97 ? 3.222 -0.876 -12.447 1.00 97.88 97 SER A CA 1
ATOM 740 C C . SER A 1 97 ? 2.721 0.473 -11.914 1.00 97.88 97 SER A C 1
ATOM 742 O O . SER A 1 97 ? 2.021 0.516 -10.900 1.00 97.88 97 SER A O 1
ATOM 744 N N . GLY A 1 98 ? 2.986 1.560 -12.648 1.00 97.88 98 GLY A N 1
ATOM 745 C CA . GLY A 1 98 ? 2.517 2.906 -12.320 1.00 97.88 98 GLY A CA 1
ATOM 746 C C . GLY A 1 98 ? 0.994 3.004 -12.247 1.00 97.88 98 GLY A C 1
ATOM 747 O O . GLY A 1 98 ? 0.473 3.566 -11.288 1.00 97.88 98 GLY A O 1
ATOM 748 N N . LEU A 1 99 ? 0.266 2.401 -13.194 1.00 97.62 99 LEU A N 1
ATOM 749 C CA . LEU A 1 99 ? -1.199 2.330 -13.153 1.00 97.62 99 LEU A CA 1
ATOM 750 C C . LEU A 1 99 ? -1.707 1.541 -11.943 1.00 97.62 99 LEU A C 1
ATOM 752 O O . LEU A 1 99 ? -2.613 2.003 -11.252 1.00 97.62 99 LEU A O 1
ATOM 756 N N . ALA A 1 100 ? -1.125 0.375 -11.657 1.00 96.75 100 ALA A N 1
ATOM 757 C CA . ALA A 1 100 ? -1.517 -0.441 -10.512 1.00 96.75 100 ALA A CA 1
ATOM 758 C C . ALA A 1 100 ? -1.315 0.312 -9.185 1.00 96.75 100 ALA A C 1
ATOM 760 O O . ALA A 1 100 ? -2.211 0.309 -8.340 1.00 96.75 100 ALA A O 1
ATOM 761 N N . ALA A 1 101 ? -0.188 1.015 -9.031 1.00 95.81 101 ALA A N 1
ATOM 762 C CA . ALA A 1 101 ? 0.081 1.859 -7.869 1.00 95.81 101 ALA A CA 1
ATOM 763 C C . ALA A 1 101 ? -0.841 3.092 -7.820 1.00 95.81 101 ALA A C 1
ATOM 765 O O . ALA A 1 101 ? -1.362 3.439 -6.761 1.00 95.81 101 ALA A O 1
ATOM 766 N N . PHE A 1 102 ? -1.109 3.729 -8.961 1.00 95.81 102 PHE A N 1
ATOM 767 C CA . PHE A 1 102 ? -2.003 4.884 -9.050 1.00 95.81 102 PHE A CA 1
ATOM 768 C C . PHE A 1 102 ? -3.434 4.531 -8.631 1.00 95.81 102 PHE A C 1
ATOM 770 O O . PHE A 1 102 ? -4.071 5.301 -7.913 1.00 95.81 102 PHE A O 1
ATOM 777 N N . LEU A 1 103 ? -3.918 3.340 -9.000 1.00 94.56 103 LEU A N 1
ATOM 778 C CA . LEU A 1 103 ? -5.257 2.855 -8.656 1.00 94.56 103 LEU A CA 1
ATOM 779 C C . LEU A 1 103 ? -5.481 2.664 -7.147 1.00 94.56 103 LEU A C 1
ATOM 781 O O . LEU A 1 103 ? -6.629 2.598 -6.707 1.00 94.56 103 LEU A O 1
ATOM 785 N N . LEU A 1 104 ? -4.430 2.641 -6.325 1.00 92.25 104 LEU A N 1
ATOM 786 C CA . LEU A 1 104 ? -4.557 2.502 -4.872 1.00 92.25 104 LEU A CA 1
ATOM 787 C C . LEU A 1 104 ? -5.382 3.622 -4.236 1.00 92.25 104 LEU A C 1
ATOM 789 O O . LEU A 1 104 ? -6.208 3.355 -3.357 1.00 92.25 104 LEU A O 1
ATOM 793 N N . ALA A 1 105 ? -5.184 4.866 -4.677 1.00 90.62 105 ALA A N 1
ATOM 794 C CA . ALA A 1 105 ? -5.935 6.011 -4.179 1.00 90.62 105 ALA A CA 1
ATOM 795 C C . ALA A 1 105 ? -7.435 5.916 -4.532 1.00 90.62 105 ALA A C 1
ATOM 797 O O . ALA A 1 105 ? -8.243 5.850 -3.599 1.00 90.62 105 ALA A O 1
ATOM 798 N N . PRO A 1 106 ? -7.853 5.830 -5.814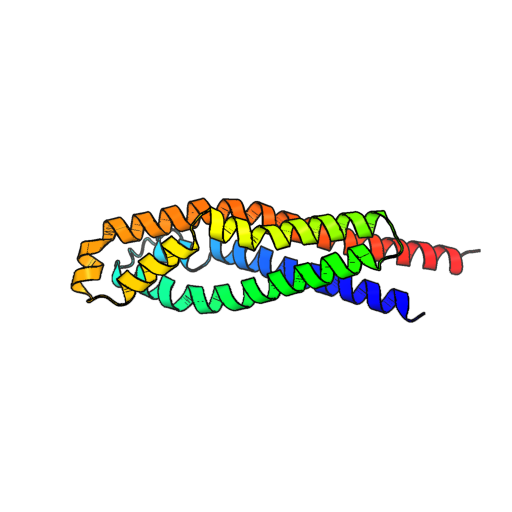 1.00 91.62 106 PRO A N 1
ATOM 799 C CA . PRO A 1 106 ? -9.266 5.728 -6.165 1.00 91.62 106 PRO A CA 1
ATOM 800 C C . PRO A 1 106 ? -9.924 4.466 -5.601 1.00 91.62 106 PRO A C 1
ATOM 802 O O . PRO A 1 106 ? -11.077 4.543 -5.188 1.00 91.62 106 PRO A O 1
ATOM 805 N N . LEU A 1 107 ? -9.212 3.339 -5.471 1.00 91.81 107 LEU A N 1
ATOM 806 C CA . LEU A 1 107 ? -9.745 2.168 -4.766 1.00 91.81 107 LEU A CA 1
ATOM 807 C C . LEU A 1 107 ? -9.996 2.464 -3.285 1.00 91.81 107 LEU A C 1
ATOM 809 O O . LEU A 1 107 ? -11.056 2.128 -2.764 1.00 91.81 107 LEU A O 1
ATOM 813 N N . THR A 1 108 ? -9.065 3.139 -2.608 1.00 90.19 108 THR A N 1
ATOM 814 C CA . THR A 1 108 ? -9.214 3.504 -1.190 1.00 90.19 108 THR A CA 1
ATOM 815 C C . THR A 1 108 ? -10.420 4.422 -0.962 1.00 90.19 108 THR A C 1
ATOM 817 O O . THR A 1 108 ? -11.198 4.194 -0.028 1.00 90.19 108 THR A O 1
ATOM 820 N N . PHE A 1 109 ? -10.611 5.429 -1.820 1.00 91.25 109 PHE A N 1
ATOM 821 C CA . PHE A 1 109 ? -11.753 6.345 -1.740 1.00 91.25 109 PHE A CA 1
ATOM 822 C C . PHE A 1 109 ? -13.064 5.683 -2.172 1.00 91.25 109 PHE A C 1
ATOM 824 O O . PHE A 1 109 ? -14.048 5.749 -1.437 1.00 91.25 109 PHE A O 1
ATOM 831 N N . GLY A 1 110 ? -13.074 4.997 -3.317 1.00 91.94 110 GLY A N 1
ATOM 832 C CA . GLY A 1 110 ? -14.257 4.344 -3.882 1.00 91.94 110 GLY A CA 1
ATOM 833 C C . GLY A 1 110 ? -14.792 3.216 -3.003 1.00 91.94 110 GLY A C 1
ATOM 834 O O . GLY A 1 110 ? -16.000 3.040 -2.877 1.00 91.94 110 GLY A O 1
ATOM 835 N N . GLN A 1 111 ? -13.912 2.502 -2.297 1.00 93.38 111 GLN A N 1
ATOM 836 C CA . GLN A 1 111 ? -14.321 1.500 -1.314 1.00 93.38 111 GLN A CA 1
ATOM 837 C C . GLN A 1 111 ? -14.774 2.124 0.011 1.00 93.38 111 GLN A C 1
ATOM 839 O O . GLN A 1 111 ? -15.294 1.414 0.867 1.00 93.38 111 GLN A O 1
ATOM 844 N N . GLY A 1 112 ? -14.608 3.429 0.227 1.00 93.38 112 GLY A N 1
ATOM 845 C CA . GLY A 1 112 ? -15.012 4.095 1.465 1.00 93.38 112 GLY A CA 1
ATOM 846 C C . GLY A 1 112 ? -14.185 3.681 2.685 1.00 93.38 112 GLY A C 1
ATOM 847 O O . GLY A 1 112 ? -14.688 3.732 3.805 1.00 93.38 112 GLY A O 1
ATOM 848 N N . ILE A 1 113 ? -12.927 3.270 2.493 1.00 92.81 113 ILE A N 1
ATOM 849 C CA . ILE A 1 113 ? -12.017 2.932 3.602 1.00 92.81 113 ILE A CA 1
ATOM 850 C C . ILE A 1 113 ? -11.767 4.166 4.476 1.00 92.81 113 ILE A C 1
ATOM 852 O O . ILE A 1 113 ? -11.726 4.067 5.699 1.00 92.81 113 ILE A O 1
ATOM 856 N N . THR A 1 114 ? -11.686 5.350 3.866 1.00 92.81 114 THR A N 1
ATOM 857 C CA . THR A 1 114 ? -11.550 6.625 4.585 1.00 92.81 114 THR A CA 1
ATOM 858 C C . THR A 1 114 ? -12.727 6.901 5.521 1.00 92.81 114 THR A C 1
ATOM 860 O O . THR A 1 114 ? -12.511 7.374 6.634 1.00 92.81 114 THR A O 1
ATOM 863 N N . LYS A 1 115 ? -13.956 6.547 5.118 1.00 95.75 115 LYS A N 1
ATOM 864 C CA . LYS A 1 115 ? -15.153 6.678 5.964 1.00 95.75 115 LYS A CA 1
ATOM 865 C C . LYS A 1 115 ? -15.076 5.753 7.179 1.00 95.75 115 LYS A C 1
ATOM 867 O O . LYS A 1 115 ? -15.324 6.206 8.289 1.00 95.75 115 LYS A O 1
ATOM 872 N N . ILE A 1 116 ? -14.654 4.501 6.979 1.00 95.50 116 ILE A N 1
ATOM 873 C CA . ILE A 1 116 ? -14.458 3.532 8.070 1.00 95.50 116 ILE A CA 1
ATOM 874 C C . ILE A 1 116 ? -13.400 4.037 9.060 1.00 95.50 116 ILE A C 1
ATOM 876 O O . ILE A 1 116 ? -13.640 4.046 10.264 1.00 95.50 116 ILE A O 1
ATOM 880 N N . ASN A 1 117 ? -12.259 4.519 8.554 1.00 94.75 117 ASN A N 1
ATOM 881 C CA . ASN A 1 117 ? -11.197 5.084 9.390 1.00 94.75 117 ASN A CA 1
ATOM 882 C C . ASN A 1 117 ? -11.701 6.283 10.205 1.00 94.75 117 ASN A C 1
ATOM 884 O O . ASN A 1 117 ? -11.454 6.362 11.404 1.00 94.75 117 ASN A O 1
ATOM 888 N N . SER A 1 118 ? -12.433 7.199 9.563 1.00 95.81 118 SER A N 1
ATOM 889 C CA . SER A 1 118 ? -13.007 8.373 10.225 1.00 95.81 118 SER A CA 1
ATOM 890 C C . SER A 1 118 ? -13.990 7.983 11.327 1.00 95.81 118 SER A C 1
ATOM 892 O O . SER A 1 118 ? -13.986 8.593 12.394 1.00 95.81 118 SER A O 1
ATOM 894 N N . GLU A 1 119 ? -14.822 6.969 11.090 1.00 96.31 119 GLU A N 1
ATOM 895 C CA . GLU A 1 119 ? -15.783 6.490 12.080 1.00 96.31 119 GLU A CA 1
ATOM 896 C C . GLU A 1 119 ? -15.072 5.855 13.282 1.00 96.31 119 GLU A C 1
ATOM 898 O O . GLU A 1 119 ? -15.338 6.246 14.418 1.00 96.31 119 GLU A O 1
ATOM 903 N N . LEU A 1 120 ? -14.088 4.979 13.052 1.00 95.06 120 LEU A N 1
ATOM 904 C CA . LEU A 1 120 ? -13.263 4.400 14.120 1.00 95.06 120 LEU A CA 1
ATOM 905 C C . LEU A 1 120 ? -12.530 5.481 14.931 1.00 95.06 120 LEU A C 1
ATOM 907 O O . LEU A 1 120 ? -12.509 5.423 16.159 1.00 95.06 120 LEU A O 1
ATOM 911 N N . PHE A 1 121 ? -11.996 6.518 14.277 1.00 96.00 121 PHE A N 1
ATOM 912 C CA . PHE A 1 121 ? -11.370 7.646 14.975 1.00 96.00 121 PHE A CA 1
ATOM 913 C C . PHE A 1 121 ? -12.374 8.476 15.783 1.00 96.00 121 PHE A C 1
ATOM 915 O O . PHE A 1 121 ? -12.034 8.961 16.860 1.00 96.00 121 PHE A O 1
ATOM 922 N N . SER A 1 122 ? -13.607 8.640 15.295 1.00 96.31 122 SER A N 1
ATOM 923 C CA . SER A 1 122 ? -14.665 9.331 16.042 1.00 96.31 122 SER A CA 1
ATOM 924 C C . SER A 1 122 ? -15.080 8.554 17.296 1.00 96.31 122 SER A C 1
ATOM 926 O O . SER A 1 122 ? -15.263 9.148 18.359 1.00 96.31 122 SER A O 1
ATOM 928 N N . ILE A 1 123 ? -15.140 7.221 17.202 1.00 95.94 123 ILE A N 1
ATOM 929 C CA . ILE A 1 123 ? -15.419 6.339 18.338 1.00 95.94 123 ILE A CA 1
ATOM 930 C C . ILE A 1 123 ? -14.281 6.429 19.356 1.00 95.94 123 ILE A C 1
ATOM 932 O O . ILE A 1 123 ? -14.549 6.653 20.527 1.00 95.94 123 ILE A O 1
ATOM 936 N N . TYR A 1 124 ? -13.020 6.369 18.919 1.00 95.88 124 TYR A N 1
ATOM 937 C CA . TYR A 1 124 ? -11.863 6.502 19.813 1.00 95.88 124 TYR A CA 1
ATOM 938 C C . TYR A 1 124 ? -11.841 7.818 20.608 1.00 95.88 124 TYR A C 1
ATOM 940 O O . TYR A 1 124 ? -11.390 7.845 21.746 1.00 95.88 124 TYR A O 1
ATOM 948 N N . ARG A 1 125 ? -12.342 8.915 20.026 1.00 95.44 125 ARG A N 1
ATOM 949 C CA . ARG A 1 125 ? -12.443 10.223 20.701 1.00 95.44 125 ARG A CA 1
ATOM 950 C C . ARG A 1 125 ? -13.644 10.340 21.649 1.00 95.44 125 ARG A C 1
ATOM 952 O O . ARG A 1 125 ? -13.818 11.384 22.271 1.00 95.44 125 ARG A O 1
ATOM 959 N N . SER A 1 126 ? -14.496 9.320 21.719 1.00 93.69 126 SER A N 1
ATOM 960 C CA . SER A 1 126 ? -15.661 9.286 22.607 1.00 93.69 126 SER A CA 1
ATOM 961 C C . SER A 1 126 ? -15.262 8.877 24.034 1.00 93.69 126 SER A C 1
ATOM 963 O O . SER A 1 126 ? -14.143 8.432 24.274 1.00 93.69 126 SER A O 1
ATOM 965 N N . SER A 1 127 ? -16.181 9.006 24.998 1.00 93.62 127 SER A N 1
ATOM 966 C CA . SER A 1 127 ? -15.964 8.487 26.356 1.00 93.62 127 SER A CA 1
ATOM 967 C C . SER A 1 127 ? -15.817 6.961 26.357 1.00 93.62 127 SER A C 1
ATOM 969 O O . SER A 1 127 ? -16.368 6.282 25.492 1.00 93.62 127 SER A O 1
ATOM 971 N N . GLN A 1 128 ? -15.127 6.411 27.361 1.00 92.56 128 GLN A N 1
ATOM 972 C CA . GLN A 1 128 ? -14.925 4.963 27.487 1.00 92.56 128 GLN A CA 1
ATOM 973 C C . GLN A 1 128 ? -16.247 4.183 27.456 1.00 92.56 128 GLN A C 1
ATOM 975 O O . GLN A 1 128 ? -16.379 3.237 26.685 1.00 92.56 128 GLN A O 1
ATOM 980 N N . LYS A 1 129 ? -17.250 4.646 28.212 1.00 92.00 129 LYS A N 1
ATOM 981 C CA . LYS A 1 129 ? -18.594 4.058 28.213 1.00 92.00 129 LYS A CA 1
ATOM 982 C C . LYS A 1 129 ? -19.203 4.013 26.804 1.00 92.00 129 LYS A C 1
ATOM 984 O O . LYS A 1 129 ? -19.673 2.973 26.368 1.00 92.00 129 LYS A O 1
ATOM 989 N N . ASN A 1 130 ? -19.098 5.106 26.043 1.00 92.00 130 ASN A N 1
ATOM 990 C CA . ASN A 1 130 ? -19.604 5.157 24.667 1.00 92.00 130 ASN A CA 1
ATOM 991 C C . ASN A 1 130 ? -18.850 4.222 23.705 1.00 92.00 130 ASN A C 1
ATOM 993 O O . ASN A 1 130 ? -19.387 3.877 22.654 1.00 92.00 130 ASN A O 1
ATOM 997 N N . ILE A 1 131 ? -17.593 3.879 24.000 1.00 93.69 131 ILE A N 1
ATOM 998 C CA . ILE A 1 131 ? -16.811 2.918 23.213 1.00 93.69 131 ILE A CA 1
ATOM 999 C C . ILE A 1 131 ? -17.287 1.495 23.509 1.00 93.69 131 ILE A C 1
ATOM 1001 O O . ILE A 1 131 ? -17.493 0.722 22.575 1.00 93.69 131 ILE A O 1
ATOM 1005 N N . GLU A 1 132 ? -17.490 1.169 24.787 1.00 93.12 132 GLU A N 1
ATOM 1006 C CA . GLU A 1 132 ? -18.012 -0.127 25.238 1.00 93.12 132 GLU A CA 1
ATOM 1007 C C . GLU A 1 132 ? -19.413 -0.386 24.662 1.00 93.12 132 GLU A C 1
ATOM 1009 O O . GLU A 1 132 ? -19.634 -1.428 24.046 1.00 93.12 132 GLU A O 1
ATOM 1014 N N . ASP A 1 133 ? -20.299 0.615 24.698 1.00 95.06 133 ASP A N 1
ATOM 1015 C CA . ASP A 1 133 ? -21.649 0.550 24.115 1.00 95.06 133 ASP A CA 1
ATOM 1016 C C . ASP A 1 133 ? -21.648 0.333 22.582 1.00 95.06 133 ASP A C 1
ATOM 1018 O O . ASP A 1 133 ? -22.668 -0.016 21.988 1.00 95.06 133 ASP A O 1
ATOM 1022 N N . LYS A 1 134 ? -20.510 0.554 21.908 1.00 95.38 134 LYS A N 1
ATOM 1023 C CA . LYS A 1 134 ? -20.350 0.436 20.448 1.00 95.38 134 LYS A CA 1
ATOM 1024 C C . LYS A 1 134 ? -19.518 -0.773 20.019 1.00 95.38 134 LYS A C 1
ATOM 1026 O O . LYS A 1 134 ? -19.097 -0.815 18.859 1.00 95.38 134 LYS A O 1
ATOM 1031 N N . GLN A 1 135 ? -19.291 -1.752 20.896 1.00 93.94 135 GLN A N 1
ATOM 1032 C CA . GLN A 1 135 ? -18.468 -2.931 20.603 1.00 93.94 135 GLN A CA 1
ATOM 1033 C C . GLN A 1 135 ? -18.821 -3.602 19.263 1.00 93.94 135 GLN A C 1
ATOM 1035 O O . GLN A 1 135 ? -17.962 -3.697 18.384 1.00 93.94 135 GLN A O 1
ATOM 1040 N N . ASP A 1 136 ? -20.086 -3.978 19.058 1.00 94.25 136 ASP A N 1
ATOM 1041 C CA . ASP A 1 136 ? -20.526 -4.667 17.834 1.00 94.25 136 ASP A CA 1
ATOM 1042 C C . ASP A 1 136 ? -20.247 -3.841 16.572 1.00 94.25 136 ASP A C 1
ATOM 1044 O O . ASP A 1 136 ? -19.884 -4.362 15.510 1.00 94.25 136 ASP A O 1
ATOM 1048 N N . ARG A 1 137 ? -20.376 -2.513 16.685 1.00 96.00 137 ARG A N 1
ATOM 1049 C CA . ARG A 1 137 ? -20.088 -1.590 15.588 1.00 96.00 137 ARG A CA 1
ATOM 1050 C C . ARG A 1 137 ? -18.592 -1.521 15.295 1.00 96.00 137 ARG A C 1
ATOM 1052 O O . ARG A 1 137 ? -18.223 -1.511 14.124 1.00 96.00 137 ARG A O 1
ATOM 1059 N N . ILE A 1 138 ? -17.739 -1.494 16.318 1.00 94.75 138 ILE A N 1
ATOM 1060 C CA . ILE A 1 138 ? -16.276 -1.498 16.164 1.00 94.75 138 ILE A CA 1
ATOM 1061 C C . ILE A 1 138 ? -15.829 -2.781 15.459 1.00 94.75 138 ILE A C 1
ATOM 1063 O O . ILE A 1 138 ? -15.116 -2.712 14.455 1.00 94.75 138 ILE A O 1
ATOM 1067 N N . GLU A 1 139 ? -16.305 -3.939 15.917 1.00 93.00 139 GLU A N 1
ATOM 1068 C CA . GLU A 1 139 ? -15.979 -5.230 15.306 1.00 93.00 139 GLU A CA 1
ATOM 1069 C C . GLU A 1 139 ? -16.433 -5.301 13.842 1.00 93.00 139 GLU A C 1
ATOM 1071 O O . GLU A 1 139 ? -15.681 -5.741 12.966 1.00 93.00 139 GLU A O 1
ATOM 1076 N N . MET A 1 140 ? -17.645 -4.816 13.551 1.00 95.38 140 MET A N 1
ATOM 1077 C CA . MET A 1 140 ? -18.163 -4.715 12.187 1.00 95.38 140 MET A CA 1
ATOM 1078 C C . MET A 1 140 ? -17.278 -3.820 11.310 1.00 95.38 140 MET A C 1
ATOM 1080 O O . MET A 1 140 ? -16.939 -4.202 10.187 1.00 95.38 140 MET A O 1
ATOM 1084 N N . LEU A 1 141 ? -16.888 -2.640 11.801 1.00 95.75 141 LEU A N 1
ATOM 1085 C CA . LEU A 1 141 ? -16.047 -1.695 11.065 1.00 95.75 141 LEU A CA 1
ATOM 1086 C C . LEU A 1 141 ? -14.663 -2.280 10.768 1.00 95.75 141 LEU A C 1
ATOM 1088 O O . LEU A 1 141 ? -14.194 -2.155 9.638 1.00 95.75 141 LEU A O 1
ATOM 1092 N N . ILE A 1 142 ? -14.039 -2.966 11.731 1.00 93.38 142 ILE A N 1
ATOM 1093 C CA . ILE A 1 142 ? -12.739 -3.629 11.542 1.00 93.38 142 ILE A CA 1
ATOM 1094 C C . ILE A 1 142 ? -12.848 -4.744 10.490 1.00 93.38 142 ILE A C 1
ATOM 1096 O O . ILE A 1 142 ? -12.046 -4.783 9.555 1.00 93.38 142 ILE A O 1
ATOM 1100 N N . LYS A 1 143 ? -13.877 -5.601 10.568 1.00 92.38 143 LYS A N 1
ATOM 1101 C CA . LYS A 1 143 ? -14.115 -6.664 9.570 1.00 92.38 143 LYS A CA 1
ATOM 1102 C C . LYS A 1 143 ? -14.359 -6.096 8.169 1.00 92.38 143 LYS A C 1
ATOM 1104 O O . LYS A 1 143 ? -13.840 -6.615 7.180 1.00 92.38 143 LYS A O 1
ATOM 1109 N N . LEU A 1 144 ? -15.132 -5.012 8.062 1.00 94.25 144 LEU A N 1
ATOM 1110 C CA . LEU A 1 144 ? -15.372 -4.326 6.789 1.00 94.25 144 LEU A CA 1
ATOM 1111 C C . LEU A 1 144 ? -14.103 -3.680 6.234 1.00 94.25 144 LEU A C 1
ATOM 1113 O O . LEU A 1 144 ? -13.878 -3.731 5.023 1.00 94.25 144 LEU A O 1
ATOM 1117 N N . TRP A 1 145 ? -13.289 -3.076 7.100 1.00 93.75 145 TRP A N 1
ATOM 1118 C CA . TRP A 1 145 ? -12.007 -2.496 6.724 1.00 93.75 145 TRP A CA 1
ATOM 1119 C C . TRP A 1 145 ? -11.093 -3.556 6.113 1.00 93.75 145 TRP A C 1
ATOM 1121 O O . TRP A 1 145 ? -10.588 -3.367 5.008 1.00 93.75 145 TRP A O 1
ATOM 1131 N N . GLU A 1 146 ? -10.954 -4.699 6.784 1.00 91.19 146 GLU A N 1
ATOM 1132 C CA . GLU A 1 146 ? -10.124 -5.814 6.333 1.00 91.19 146 GLU A CA 1
ATOM 1133 C C . GLU A 1 146 ? -10.612 -6.385 4.999 1.00 91.19 146 GLU A C 1
ATOM 1135 O O . GLU A 1 146 ? -9.847 -6.465 4.034 1.00 91.19 146 GLU A O 1
ATOM 1140 N N . LYS A 1 147 ? -11.914 -6.683 4.900 1.00 91.75 147 LYS A N 1
ATOM 1141 C CA . LYS A 1 147 ? -12.524 -7.183 3.663 1.00 91.75 147 LYS A CA 1
ATOM 1142 C C . LYS A 1 147 ? -12.293 -6.237 2.486 1.00 91.75 147 LYS A C 1
ATOM 1144 O O . LYS A 1 147 ? -12.115 -6.690 1.364 1.00 91.75 147 LYS A O 1
ATOM 1149 N N . LYS A 1 148 ? -12.314 -4.922 2.704 1.00 92.19 148 LYS A N 1
ATOM 1150 C CA . LYS A 1 148 ? -12.043 -3.945 1.638 1.00 92.19 148 LYS A CA 1
ATOM 1151 C C . LYS A 1 148 ? -10.555 -3.835 1.337 1.00 92.19 148 LYS A C 1
ATOM 1153 O O . LYS A 1 148 ? -10.174 -3.676 0.180 1.00 92.19 148 LYS A O 1
ATOM 1158 N N . HIS A 1 149 ? -9.704 -3.969 2.349 1.00 89.94 149 HIS A N 1
ATOM 1159 C CA . HIS A 1 149 ? -8.267 -3.872 2.166 1.00 89.94 149 HI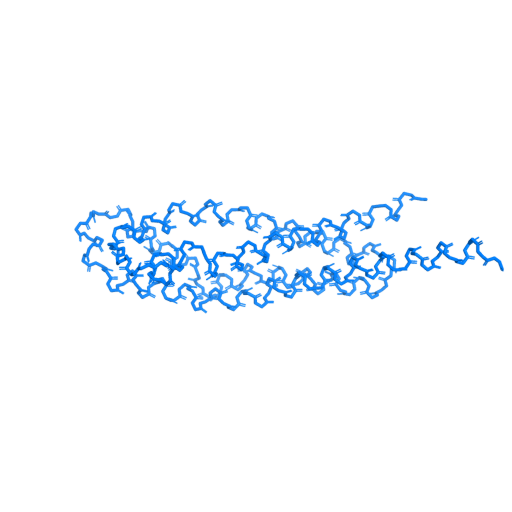S A CA 1
ATOM 1160 C C . HIS A 1 149 ? -7.698 -4.984 1.281 1.00 89.94 149 HIS A C 1
ATOM 1162 O O . HIS A 1 149 ? -6.776 -4.697 0.515 1.00 89.94 149 HIS A O 1
ATOM 1168 N N . ILE A 1 150 ? -8.282 -6.189 1.310 1.00 89.19 150 ILE A N 1
ATOM 1169 C CA . ILE A 1 150 ? -7.846 -7.317 0.470 1.00 89.19 150 ILE A CA 1
ATOM 1170 C C . ILE A 1 150 ? -7.889 -6.983 -1.026 1.00 89.19 150 ILE A C 1
ATOM 1172 O O . ILE A 1 150 ? -7.008 -7.373 -1.782 1.00 89.19 150 ILE A O 1
ATOM 1176 N N . ASN A 1 151 ? -8.847 -6.162 -1.459 1.00 88.19 151 ASN A N 1
ATOM 1177 C CA . ASN A 1 151 ? -8.956 -5.764 -2.860 1.00 88.19 151 ASN A CA 1
ATOM 1178 C C . ASN A 1 151 ? -7.808 -4.834 -3.277 1.00 88.19 151 ASN A C 1
ATOM 1180 O O . ASN A 1 151 ? -7.362 -4.878 -4.419 1.00 88.19 151 ASN A O 1
ATOM 1184 N N . ARG A 1 152 ? -7.290 -4.014 -2.349 1.00 91.88 152 ARG A N 1
ATOM 1185 C CA . ARG A 1 152 ? -6.098 -3.183 -2.595 1.00 91.88 152 ARG A CA 1
ATOM 1186 C C . ARG A 1 152 ? -4.830 -4.030 -2.708 1.00 91.88 152 ARG A C 1
ATOM 1188 O O . ARG A 1 152 ? -3.881 -3.606 -3.358 1.00 91.88 152 ARG A O 1
ATOM 1195 N N . TYR A 1 153 ? -4.834 -5.234 -2.128 1.00 91.12 153 TYR A N 1
ATOM 1196 C CA . TYR A 1 153 ? -3.713 -6.170 -2.192 1.00 91.12 153 TYR A CA 1
ATOM 1197 C C . TYR A 1 153 ? -3.355 -6.563 -3.623 1.00 91.12 153 TYR A C 1
ATOM 1199 O O . TYR A 1 153 ? -2.177 -6.616 -3.961 1.00 91.12 153 TYR A O 1
ATOM 1207 N N . LEU A 1 154 ? -4.359 -6.725 -4.489 1.00 91.81 154 LEU A N 1
ATOM 1208 C CA . LEU A 1 154 ? -4.142 -6.996 -5.911 1.00 91.81 154 LEU A CA 1
ATOM 1209 C C . LEU A 1 154 ? -3.380 -5.858 -6.602 1.00 91.81 154 LEU A C 1
ATOM 1211 O O . LEU A 1 154 ? -2.469 -6.110 -7.385 1.00 91.81 154 LEU A O 1
ATOM 1215 N N . SER A 1 155 ? -3.701 -4.607 -6.270 1.00 94.12 155 SER A N 1
ATOM 1216 C CA . SER A 1 155 ? -2.993 -3.437 -6.796 1.00 94.12 155 SER A CA 1
ATOM 1217 C C . SER A 1 155 ? -1.571 -3.315 -6.244 1.00 94.12 155 SER A C 1
ATOM 1219 O O . SER A 1 155 ? -0.659 -3.047 -7.023 1.00 94.12 155 SER A O 1
ATOM 1221 N N . TYR A 1 156 ? -1.351 -3.566 -4.945 1.00 94.56 156 TYR A N 1
ATOM 1222 C CA . TYR A 1 156 ? 0.003 -3.597 -4.370 1.00 94.56 156 TYR A CA 1
ATOM 1223 C C . TYR A 1 156 ? 0.866 -4.683 -5.024 1.00 94.56 156 TYR A C 1
ATOM 1225 O O . TYR A 1 156 ? 1.990 -4.409 -5.440 1.00 94.56 156 TYR A O 1
ATOM 1233 N N . ALA A 1 157 ? 0.322 -5.897 -5.156 1.00 96.19 157 ALA A N 1
ATOM 1234 C CA . ALA A 1 157 ? 1.002 -7.029 -5.775 1.00 96.19 157 ALA A CA 1
ATOM 1235 C C . ALA A 1 157 ? 1.322 -6.751 -7.246 1.00 96.19 157 ALA A C 1
ATOM 1237 O O . ALA A 1 157 ? 2.452 -6.958 -7.676 1.00 96.19 157 ALA A O 1
ATOM 1238 N N . GLY A 1 158 ? 0.351 -6.235 -8.008 1.00 96.56 158 GLY A N 1
ATOM 1239 C CA . GLY A 1 158 ? 0.548 -5.868 -9.407 1.00 96.56 158 GLY A CA 1
ATOM 1240 C C . GLY A 1 158 ? 1.658 -4.832 -9.571 1.00 96.56 158 GLY A C 1
ATOM 1241 O O . GLY A 1 158 ? 2.596 -5.056 -10.333 1.00 96.56 158 GLY A O 1
ATOM 1242 N N . ALA A 1 159 ? 1.603 -3.736 -8.809 1.00 97.62 159 ALA A N 1
ATOM 1243 C CA . ALA A 1 159 ? 2.629 -2.697 -8.850 1.00 97.62 159 ALA A CA 1
ATOM 1244 C C . ALA A 1 159 ? 4.031 -3.266 -8.589 1.00 97.62 159 ALA A C 1
ATOM 1246 O O . ALA A 1 159 ? 4.955 -2.993 -9.359 1.00 97.62 159 ALA A O 1
ATOM 1247 N N . TRP A 1 160 ? 4.164 -4.097 -7.552 1.00 98.25 160 TRP A N 1
ATOM 1248 C CA . TRP A 1 160 ? 5.421 -4.740 -7.182 1.00 98.25 160 TRP A CA 1
ATOM 1249 C C . TRP A 1 160 ? 5.928 -5.720 -8.245 1.00 98.25 160 TRP A C 1
ATOM 1251 O O . TRP A 1 160 ? 7.063 -5.578 -8.695 1.00 98.25 160 TRP A O 1
ATOM 1261 N N . ILE A 1 161 ? 5.101 -6.671 -8.695 1.00 98.19 161 ILE A N 1
ATOM 1262 C CA . ILE A 1 161 ? 5.497 -7.692 -9.680 1.00 98.19 161 ILE A CA 1
ATOM 1263 C C . ILE A 1 161 ? 6.001 -7.029 -10.962 1.00 98.19 161 ILE A C 1
ATOM 1265 O O . ILE A 1 161 ? 7.064 -7.390 -11.465 1.00 98.19 161 ILE A O 1
ATOM 1269 N N . PHE A 1 162 ? 5.272 -6.038 -11.482 1.00 98.25 162 PHE A N 1
ATOM 1270 C CA . PHE A 1 162 ? 5.654 -5.372 -12.725 1.00 98.25 162 PHE A CA 1
ATOM 1271 C C . PHE A 1 162 ? 6.898 -4.486 -12.565 1.00 98.25 162 PHE A C 1
ATOM 1273 O O . PHE A 1 162 ? 7.751 -4.495 -13.454 1.00 98.25 162 PHE A O 1
ATOM 1280 N N . ALA A 1 163 ? 7.052 -3.777 -11.439 1.00 97.56 163 ALA A N 1
ATOM 1281 C CA . ALA A 1 163 ? 8.265 -2.998 -11.161 1.00 97.56 163 ALA A CA 1
ATOM 1282 C C . ALA A 1 163 ? 9.496 -3.904 -11.009 1.00 97.56 163 ALA A C 1
ATOM 1284 O O . ALA A 1 163 ? 10.556 -3.630 -11.572 1.00 97.56 163 ALA A O 1
ATOM 1285 N N . PHE A 1 164 ? 9.351 -5.012 -10.280 1.00 97.50 164 PHE A N 1
ATOM 1286 C CA . PHE A 1 164 ? 10.425 -5.974 -10.067 1.00 97.50 164 PHE A CA 1
ATOM 1287 C C . PHE A 1 164 ? 10.819 -6.682 -11.369 1.00 97.50 164 PHE A C 1
ATOM 1289 O O . PHE A 1 164 ? 12.005 -6.779 -11.680 1.00 97.50 164 PHE A O 1
ATOM 1296 N N . ALA A 1 165 ? 9.844 -7.103 -12.181 1.00 97.00 165 ALA A N 1
ATOM 1297 C CA . ALA A 1 165 ? 10.103 -7.694 -13.492 1.00 97.00 165 ALA A CA 1
ATOM 1298 C C . ALA A 1 165 ? 10.85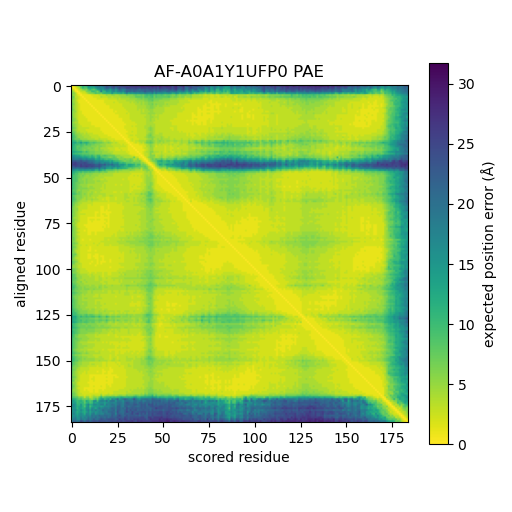0 -6.725 -14.424 1.00 97.00 165 ALA A C 1
ATOM 1300 O O . ALA A 1 165 ? 11.808 -7.128 -15.083 1.00 97.00 165 ALA A O 1
ATOM 1301 N N . ALA A 1 166 ? 10.457 -5.446 -14.446 1.00 96.00 166 ALA A N 1
ATOM 1302 C CA . ALA A 1 166 ? 11.146 -4.412 -15.215 1.00 96.00 166 ALA A CA 1
ATOM 1303 C C . ALA A 1 166 ? 12.624 -4.273 -14.800 1.00 96.00 166 ALA A C 1
ATOM 1305 O O . ALA A 1 166 ? 13.502 -4.243 -15.663 1.00 96.00 166 ALA A O 1
ATOM 1306 N N . LEU A 1 167 ? 12.903 -4.258 -13.491 1.00 95.69 167 LEU A N 1
ATOM 1307 C CA . LEU A 1 167 ? 14.264 -4.192 -12.952 1.00 95.69 167 LEU A CA 1
ATOM 1308 C C . LEU A 1 167 ? 15.105 -5.428 -13.316 1.00 95.69 167 LEU A C 1
ATOM 1310 O O . LEU A 1 167 ? 16.247 -5.288 -13.754 1.00 95.69 167 LEU A O 1
ATOM 1314 N N . VAL A 1 168 ? 14.558 -6.636 -13.146 1.00 94.25 168 VAL A N 1
ATOM 1315 C CA . VAL A 1 168 ? 15.274 -7.889 -13.450 1.00 94.25 168 VAL A CA 1
ATOM 1316 C C . VAL A 1 168 ? 15.625 -7.971 -14.937 1.00 94.25 168 VAL A C 1
ATOM 1318 O O . VAL A 1 168 ? 16.751 -8.333 -15.283 1.00 94.25 168 VAL A O 1
ATOM 1321 N N . LEU A 1 169 ? 14.691 -7.602 -15.818 1.00 92.38 169 LEU A N 1
ATOM 1322 C CA . LEU A 1 169 ? 14.914 -7.618 -17.264 1.00 92.38 169 LEU A CA 1
ATOM 1323 C C . LEU A 1 169 ? 15.971 -6.599 -17.706 1.00 92.38 169 LEU A C 1
ATOM 1325 O O . LEU A 1 169 ? 16.776 -6.916 -18.584 1.00 92.38 169 LEU A O 1
ATOM 1329 N N . ASP A 1 170 ? 16.027 -5.414 -17.086 1.00 90.06 170 ASP A N 1
ATOM 1330 C CA . ASP A 1 170 ? 17.098 -4.447 -17.365 1.00 90.06 170 ASP A CA 1
ATOM 1331 C C . ASP A 1 170 ? 18.479 -5.001 -16.974 1.00 90.06 170 ASP A C 1
ATOM 1333 O O . ASP A 1 170 ? 19.444 -4.922 -17.741 1.00 90.06 170 ASP A O 1
ATOM 1337 N N . GLY A 1 171 ? 18.560 -5.651 -15.807 1.00 81.56 171 GLY A N 1
ATOM 1338 C CA . GLY A 1 171 ? 19.784 -6.290 -15.323 1.00 81.56 171 GLY A CA 1
ATOM 1339 C C . GLY A 1 171 ? 20.282 -7.421 -16.231 1.00 81.56 171 GLY A C 1
ATOM 1340 O O . GLY A 1 171 ? 21.485 -7.556 -16.449 1.00 81.56 171 GLY A O 1
ATOM 1341 N N . GLN A 1 172 ? 19.378 -8.211 -16.815 1.00 74.38 172 GLN A N 1
ATOM 1342 C CA . GLN A 1 172 ? 19.741 -9.278 -17.755 1.00 74.38 172 GLN A CA 1
ATOM 1343 C C . GLN A 1 172 ? 20.226 -8.737 -19.106 1.00 74.38 172 GLN A C 1
ATOM 1345 O O . GLN A 1 172 ? 21.200 -9.259 -19.657 1.00 74.38 172 GLN A O 1
ATOM 1350 N N . GLY A 1 173 ? 19.603 -7.667 -19.612 1.00 59.44 173 GLY A N 1
ATOM 1351 C CA . GLY A 1 173 ? 20.062 -6.974 -20.820 1.00 59.44 173 GLY A CA 1
ATOM 1352 C C . GLY A 1 173 ? 21.498 -6.462 -20.678 1.00 59.44 173 GLY A C 1
ATOM 1353 O O . GLY A 1 173 ? 22.316 -6.650 -21.578 1.00 59.44 173 GLY A O 1
ATOM 1354 N N . ALA A 1 174 ? 21.839 -5.933 -19.499 1.00 57.94 174 ALA A N 1
ATOM 1355 C CA . ALA A 1 174 ? 23.188 -5.482 -19.163 1.00 57.94 174 ALA A CA 1
ATOM 1356 C C . ALA A 1 174 ? 24.246 -6.590 -19.261 1.00 57.94 174 ALA A C 1
ATOM 1358 O O . ALA A 1 174 ? 25.328 -6.387 -19.808 1.00 57.94 174 ALA A O 1
ATOM 1359 N N . ILE A 1 175 ? 23.938 -7.768 -18.712 1.00 59.53 175 ILE A N 1
ATOM 1360 C CA . ILE A 1 175 ? 24.867 -8.904 -18.659 1.00 59.53 175 ILE A CA 1
ATOM 1361 C C . ILE A 1 175 ? 25.070 -9.497 -20.062 1.00 59.53 175 ILE A C 1
ATOM 1363 O O . ILE A 1 175 ? 26.177 -9.917 -20.405 1.00 59.53 175 ILE A O 1
ATOM 1367 N N . GLY A 1 176 ? 24.021 -9.503 -20.890 1.00 57.00 176 GLY A N 1
ATOM 1368 C CA . GLY A 1 176 ? 24.089 -9.954 -22.279 1.00 57.00 176 GLY A CA 1
ATOM 1369 C C . GLY A 1 176 ? 24.963 -9.066 -23.170 1.00 57.00 176 GLY A C 1
ATOM 1370 O O . GLY A 1 176 ? 25.706 -9.592 -23.998 1.00 57.00 176 GLY A O 1
ATOM 1371 N N . GLU A 1 177 ? 24.921 -7.744 -22.987 1.00 54.56 177 GLU A N 1
ATOM 1372 C CA . GLU A 1 177 ? 25.795 -6.812 -23.714 1.00 54.56 177 GLU A CA 1
ATOM 1373 C C . GLU A 1 177 ? 27.259 -6.936 -23.278 1.00 54.56 177 GLU A C 1
ATOM 1375 O O . GLU A 1 177 ? 28.140 -7.015 -24.131 1.00 54.56 177 GLU A O 1
ATOM 1380 N N . VAL A 1 178 ? 27.531 -7.063 -21.973 1.00 56.06 178 VAL A N 1
ATOM 1381 C CA . VAL A 1 178 ? 28.902 -7.271 -21.467 1.00 56.06 178 VAL A CA 1
ATOM 1382 C C . VAL A 1 178 ? 29.509 -8.565 -22.020 1.00 56.06 178 VAL A C 1
ATOM 1384 O O . VAL A 1 178 ? 30.667 -8.568 -22.429 1.00 56.06 178 VAL A O 1
ATOM 1387 N N . LYS A 1 179 ? 28.731 -9.652 -22.123 1.00 53.22 179 LYS A N 1
ATOM 1388 C CA . LYS A 1 179 ? 29.217 -10.906 -22.726 1.00 53.22 179 LYS A CA 1
ATOM 1389 C C . LYS A 1 179 ? 29.567 -10.778 -24.212 1.00 53.22 179 LYS A C 1
ATOM 1391 O O . LYS A 1 179 ? 30.520 -11.421 -24.631 1.00 53.22 179 LYS A O 1
ATOM 1396 N N . ARG A 1 180 ? 28.851 -9.959 -24.995 1.00 54.16 180 ARG A N 1
ATOM 1397 C CA . ARG A 1 180 ? 29.168 -9.737 -26.423 1.00 54.16 180 ARG A CA 1
ATOM 1398 C C . ARG A 1 180 ? 30.385 -8.845 -26.650 1.00 54.16 180 ARG A C 1
ATOM 1400 O O . ARG A 1 180 ? 31.001 -8.934 -27.698 1.00 54.16 180 ARG A O 1
ATOM 1407 N N . VAL A 1 181 ? 30.709 -7.969 -25.700 1.00 57.09 181 VAL A N 1
ATOM 1408 C CA . VAL A 1 181 ? 31.882 -7.084 -25.806 1.00 57.09 181 VAL A CA 1
ATOM 1409 C C . VAL A 1 181 ? 33.166 -7.796 -25.366 1.00 57.09 181 VAL A C 1
ATOM 1411 O O . VAL A 1 181 ? 34.243 -7.466 -25.849 1.00 57.09 181 VAL A O 1
ATOM 1414 N N . VAL A 1 182 ? 33.068 -8.774 -24.460 1.00 59.00 182 VAL A N 1
ATOM 1415 C CA . VAL A 1 182 ? 34.232 -9.474 -23.883 1.00 59.00 182 VAL A CA 1
ATOM 1416 C C . VAL A 1 182 ? 34.604 -10.755 -24.646 1.00 59.00 182 VAL A C 1
ATOM 1418 O O . VAL A 1 182 ? 35.728 -11.231 -24.515 1.00 59.00 182 VAL A O 1
ATOM 1421 N N . LEU A 1 183 ? 33.702 -11.304 -25.461 1.00 50.69 183 LEU A N 1
ATOM 1422 C CA . LEU A 1 183 ? 33.962 -12.489 -26.280 1.00 50.69 183 LEU A CA 1
ATOM 1423 C C . LEU A 1 183 ? 33.722 -12.153 -27.764 1.00 50.69 183 LEU A C 1
ATOM 1425 O O . LEU A 1 183 ? 32.555 -12.100 -28.162 1.00 50.69 183 LEU A O 1
ATOM 1429 N N . PRO A 1 184 ? 34.783 -11.871 -28.548 1.00 47.97 184 PRO A N 1
ATOM 1430 C CA . PRO A 1 184 ? 34.701 -11.790 -30.005 1.00 47.97 184 PRO A CA 1
ATOM 1431 C C . PRO A 1 184 ? 34.446 -13.159 -30.650 1.00 47.97 184 PRO A C 1
ATOM 1433 O O . PRO A 1 184 ? 34.893 -14.184 -30.083 1.00 47.97 184 PRO A O 1
#

Mean predicted aligned error: 5.82 Å

Nearest PDB structures (foldseek):
  2b0h-assembly1_A  TM=6.087E-01  e=9.831E-01  Mus musculus
  2cmr-assembly1_A  TM=2.774E-01  e=3.382E+00  Human immunodeficiency virus 1
  2elb-assembly1_A-2  TM=2.367E-01  e=9.690E+00  Homo sapiens

Radius of gyration: 20.94 Å; Cα contacts (8 Å, |Δi|>4): 195; chains: 1; bounding box: 56×27×58 Å

pLDDT: mean 89.27, std 11.83, range [47.97, 98.38]

Secondary structure (DSSP, 8-state):
-HHHHHHHHHHHHHHHHHHHHHHHHHHHHHHSHHHHHTT-SSS-----HHHHHHHHHHHHHHHHHHHHHHHHHHHHHHHHHHHH-SSHHHHHHHHHHHHHHHTHHHHHHHTTHHHHHHHHHHHHTS-HHHHHTTHHHHHHHHHHHHHHHHHHHHHHHHHHHHHHHHHHHHHHHHHHHHHHHH--

Solvent-accessible surface area (backbone atoms only — not comparable to full-atom values): 9224 Å² total; per-residue (Å²): 126,66,64,65,59,50,51,50,50,33,33,49,48,20,24,50,31,26,42,52,42,33,54,48,52,49,44,35,65,71,72,24,69,62,28,40,46,69,29,72,54,74,75,75,53,80,52,50,51,60,55,34,37,46,50,50,58,63,42,48,64,66,58,45,50,60,41,52,52,33,39,52,52,21,23,53,30,16,44,48,38,30,70,68,43,87,53,68,68,42,14,52,28,17,37,52,12,15,51,25,35,53,46,47,57,59,49,40,58,75,69,39,48,61,56,48,53,51,50,47,44,53,45,56,73,45,56,70,68,63,28,57,79,34,37,73,56,52,55,50,46,52,54,52,46,52,65,55,47,56,64,49,46,56,28,36,48,45,16,21,53,27,20,41,51,30,38,53,54,53,56,52,56,54,54,54,52,53,52,57,72,76,50,130